Protein AF-A0A212D853-F1 (afdb_monomer_lite)

Structure (mmCIF, N/CA/C/O backbone):
data_AF-A0A212D853-F1
#
_entry.id   AF-A0A212D853-F1
#
loop_
_atom_site.group_PDB
_atom_site.id
_atom_site.type_symbol
_atom_site.label_atom_id
_atom_site.label_alt_id
_atom_site.label_comp_id
_atom_site.label_asym_id
_atom_site.label_entity_id
_atom_site.label_seq_id
_atom_site.pdbx_PDB_ins_code
_atom_site.Cartn_x
_atom_site.Cartn_y
_atom_site.Cartn_z
_atom_site.occupancy
_atom_site.B_iso_or_equiv
_atom_site.auth_seq_id
_atom_site.auth_comp_id
_atom_site.auth_asym_id
_atom_site.auth_atom_id
_atom_site.pdbx_PDB_model_num
ATOM 1 N N . MET A 1 1 ? -29.132 11.244 5.451 1.00 38.62 1 MET A N 1
ATOM 2 C CA . MET A 1 1 ? -28.428 10.662 6.614 1.00 38.62 1 MET A CA 1
ATOM 3 C C . MET A 1 1 ? -26.941 10.711 6.322 1.00 38.62 1 MET A C 1
ATOM 5 O O . MET A 1 1 ? -26.494 10.004 5.429 1.00 38.62 1 MET A O 1
ATOM 9 N N . SER A 1 2 ? -26.191 11.601 6.970 1.00 45.75 2 SER A N 1
ATOM 10 C CA . SER A 1 2 ? -24.739 11.679 6.791 1.00 45.75 2 SER A CA 1
ATOM 11 C C . SER A 1 2 ? -24.077 10.582 7.622 1.00 45.75 2 SER A C 1
ATOM 13 O O . SER A 1 2 ? -23.724 10.807 8.779 1.00 45.75 2 SER A O 1
ATOM 15 N N . LEU A 1 3 ? -23.949 9.382 7.049 1.00 56.12 3 LEU A N 1
ATOM 16 C CA . LEU A 1 3 ? -22.990 8.406 7.560 1.00 56.12 3 LEU A CA 1
ATOM 17 C C . LEU A 1 3 ? -21.620 9.089 7.599 1.00 56.12 3 LEU A C 1
ATOM 19 O O . LEU A 1 3 ? -21.229 9.747 6.630 1.00 56.12 3 LEU A O 1
ATOM 23 N N . VAL A 1 4 ? -20.896 8.938 8.705 1.00 63.66 4 VAL A N 1
ATOM 24 C CA . VAL A 1 4 ? -19.469 9.265 8.752 1.00 63.66 4 VAL A CA 1
ATOM 25 C C . VAL A 1 4 ? -18.826 8.560 7.556 1.00 63.66 4 VAL A C 1
ATOM 27 O O . VAL A 1 4 ? -18.953 7.349 7.424 1.00 63.66 4 VAL A O 1
ATOM 30 N N . ASN A 1 5 ? -18.231 9.306 6.625 1.00 73.62 5 ASN A N 1
ATOM 31 C CA . ASN A 1 5 ? -17.545 8.695 5.487 1.00 73.62 5 ASN A CA 1
ATOM 32 C C . ASN A 1 5 ? -16.180 8.147 5.948 1.00 73.62 5 ASN A C 1
ATOM 34 O O . ASN A 1 5 ? -15.640 8.587 6.968 1.00 73.62 5 ASN A O 1
ATOM 38 N N . VAL A 1 6 ? -15.616 7.184 5.210 1.00 76.38 6 VAL A N 1
ATOM 39 C CA . VAL A 1 6 ? -14.382 6.493 5.633 1.00 76.38 6 VAL A CA 1
ATOM 40 C C . VAL A 1 6 ? -13.231 7.491 5.794 1.00 76.38 6 VAL A C 1
ATOM 42 O O . VAL A 1 6 ? -12.464 7.427 6.748 1.00 76.38 6 VAL A O 1
ATOM 45 N N . ARG A 1 7 ? -13.196 8.513 4.932 1.00 77.94 7 ARG A N 1
ATOM 46 C CA . ARG A 1 7 ? -12.240 9.618 4.987 1.00 77.94 7 ARG A CA 1
ATOM 47 C C . ARG A 1 7 ? -12.332 10.423 6.285 1.00 77.94 7 ARG A C 1
ATOM 49 O O . ARG A 1 7 ? -11.299 10.772 6.84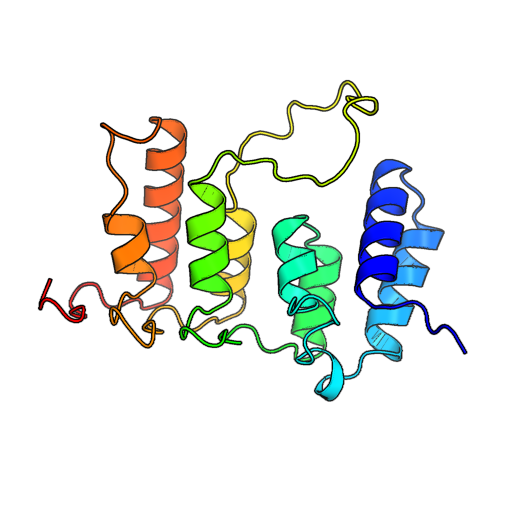7 1.00 77.94 7 ARG A O 1
ATOM 56 N N . ASN A 1 8 ? -13.532 10.740 6.759 1.00 80.94 8 ASN A N 1
ATOM 57 C CA . ASN A 1 8 ? -13.745 11.470 8.004 1.00 80.94 8 ASN A CA 1
ATOM 58 C C . ASN A 1 8 ? -13.374 10.591 9.194 1.00 80.94 8 ASN A C 1
ATOM 60 O O . ASN A 1 8 ? -12.725 11.085 10.104 1.00 80.94 8 ASN A O 1
ATOM 64 N N . CYS A 1 9 ? -13.717 9.299 9.167 1.00 82.50 9 CYS A N 1
ATOM 65 C CA . CYS A 1 9 ? -13.333 8.359 10.219 1.00 82.50 9 CYS A CA 1
ATOM 66 C C . CYS A 1 9 ? -11.803 8.230 10.334 1.00 82.50 9 CYS A C 1
ATOM 68 O O . CYS A 1 9 ? -11.257 8.376 11.423 1.00 82.50 9 CYS A O 1
ATOM 70 N N . ILE A 1 10 ? -11.101 8.093 9.204 1.00 80.12 10 ILE A N 1
ATOM 71 C CA . ILE A 1 10 ? -9.631 8.077 9.148 1.00 80.12 10 ILE A CA 1
ATOM 72 C C . ILE A 1 10 ? -9.036 9.400 9.665 1.00 80.12 10 ILE A C 1
ATOM 74 O O . ILE A 1 10 ? -8.056 9.390 10.406 1.00 80.12 10 ILE A O 1
ATOM 78 N N . ARG A 1 11 ? -9.633 10.551 9.319 1.00 80.50 11 ARG A N 1
ATOM 79 C CA . ARG A 1 11 ? -9.208 11.863 9.845 1.00 80.50 11 ARG A CA 1
ATOM 80 C C . ARG A 1 11 ? -9.409 11.968 11.357 1.00 80.50 11 ARG A C 1
ATOM 82 O O . ARG A 1 11 ? -8.500 12.419 12.041 1.00 80.50 11 ARG A O 1
ATOM 89 N N . PHE A 1 12 ? -10.561 11.538 11.872 1.00 81.00 12 PHE A N 1
ATOM 90 C CA . PHE A 1 12 ? -10.836 11.532 13.309 1.00 81.00 12 PHE A CA 1
ATOM 91 C C . PHE A 1 12 ? -9.887 10.612 14.065 1.00 81.00 12 PHE A C 1
ATOM 93 O O . PHE A 1 12 ? -9.413 11.000 15.126 1.00 81.00 12 PHE A O 1
ATOM 100 N N . TYR A 1 13 ? -9.572 9.440 13.512 1.00 81.88 13 TYR A N 1
ATOM 101 C CA . TYR A 1 13 ? -8.585 8.543 14.099 1.00 81.88 13 TYR A CA 1
ATOM 102 C C . TYR A 1 13 ? -7.206 9.203 14.172 1.00 81.88 13 TYR A C 1
ATOM 104 O O . TYR A 1 13 ? -6.573 9.155 15.218 1.00 81.88 13 TYR A O 1
ATOM 112 N N . GLN A 1 14 ? -6.757 9.863 13.099 1.00 81.06 14 GLN A N 1
ATOM 113 C CA . GLN A 1 14 ? -5.476 10.571 13.117 1.00 81.06 14 GLN A CA 1
ATOM 114 C C . GLN A 1 14 ? -5.451 11.657 14.202 1.00 81.06 14 GLN A C 1
ATOM 116 O O . GLN A 1 14 ? -4.519 11.721 14.994 1.00 81.06 14 GLN A O 1
ATOM 121 N N . THR A 1 15 ? -6.498 12.482 14.289 1.00 82.12 15 THR A N 1
ATOM 122 C CA . THR A 1 15 ? -6.602 13.487 15.357 1.00 82.12 15 THR A CA 1
ATOM 123 C C . THR A 1 15 ? -6.646 12.838 16.743 1.00 82.12 15 THR A C 1
ATOM 125 O O . THR A 1 15 ? -6.075 13.367 17.691 1.00 82.12 15 THR A O 1
ATOM 128 N N . ALA A 1 16 ? -7.302 11.685 16.883 1.00 83.44 16 ALA A N 1
ATOM 129 C CA . ALA A 1 16 ? -7.329 10.938 18.133 1.00 83.44 16 ALA A CA 1
ATOM 130 C C . ALA A 1 16 ? -5.934 10.443 18.533 1.00 83.44 16 ALA A C 1
ATOM 132 O O . ALA A 1 16 ? -5.584 10.529 19.704 1.00 83.44 16 ALA A O 1
ATOM 133 N N . GLU A 1 17 ? -5.136 9.973 17.576 1.00 78.75 17 GLU A N 1
ATOM 134 C CA . GLU A 1 17 ? -3.752 9.548 17.791 1.00 78.75 17 GLU A CA 1
ATOM 135 C C . GLU A 1 17 ? -2.860 10.725 18.211 1.00 78.75 17 GLU A C 1
ATOM 137 O O . GLU A 1 17 ? -2.148 10.632 19.208 1.00 78.75 17 GLU A O 1
ATOM 142 N N . GLU A 1 18 ? -2.981 11.874 17.538 1.00 77.69 18 GLU A N 1
ATOM 143 C CA . GLU A 1 18 ? -2.262 13.111 17.885 1.00 77.69 18 GLU A CA 1
ATOM 144 C C . GLU A 1 18 ? -2.591 13.609 19.303 1.00 77.69 18 GLU A C 1
ATOM 146 O O . GLU A 1 18 ? -1.726 14.135 20.004 1.00 77.69 18 GLU A O 1
ATOM 151 N N . LEU A 1 19 ? -3.839 13.428 19.740 1.00 82.88 19 LEU A N 1
ATOM 152 C CA . LEU A 1 19 ? -4.311 13.791 21.079 1.00 82.88 19 LEU A CA 1
ATOM 153 C C . LEU A 1 19 ? -4.148 12.660 22.108 1.00 82.88 19 LEU A C 1
ATOM 155 O O . LEU A 1 19 ? -4.546 12.825 23.262 1.00 82.88 19 LEU A O 1
ATOM 159 N N . ASN A 1 20 ? -3.588 11.515 21.705 1.00 81.94 20 ASN A N 1
ATOM 160 C CA . ASN A 1 20 ? -3.446 10.305 22.514 1.00 81.94 20 ASN A CA 1
ATOM 161 C C . ASN A 1 20 ? -4.776 9.821 23.146 1.00 81.94 20 ASN A C 1
ATOM 163 O O . ASN A 1 20 ? -4.822 9.307 24.267 1.00 81.94 20 ASN A O 1
ATOM 167 N N . ALA A 1 21 ? -5.884 10.007 22.425 1.00 86.19 21 ALA A N 1
ATOM 168 C CA . ALA A 1 21 ? -7.246 9.687 22.835 1.00 86.19 21 ALA A CA 1
ATOM 169 C C . ALA A 1 21 ? -7.623 8.244 22.454 1.00 86.19 21 ALA A C 1
ATOM 171 O O . ALA A 1 21 ? -8.356 7.997 21.492 1.00 86.19 21 ALA A O 1
ATOM 172 N N . SER A 1 22 ? -7.156 7.279 23.248 1.00 85.44 22 SER A N 1
ATOM 173 C CA . SER A 1 22 ? -7.330 5.837 23.000 1.00 85.44 22 SER A CA 1
ATOM 174 C C . SER A 1 22 ? -8.789 5.397 22.806 1.00 85.44 22 SER A C 1
ATOM 176 O O . SER A 1 22 ? -9.079 4.591 21.923 1.00 85.44 22 SER A O 1
ATOM 178 N N . THR A 1 23 ? -9.734 5.959 23.565 1.00 88.06 23 THR A N 1
ATOM 179 C CA . THR A 1 23 ? -11.168 5.647 23.424 1.00 88.06 23 THR A CA 1
ATOM 180 C C . THR A 1 23 ? -11.701 6.011 22.037 1.00 88.06 23 THR A C 1
ATOM 182 O O . THR A 1 23 ? -12.459 5.245 21.446 1.00 88.06 23 THR A O 1
ATOM 185 N N . LEU A 1 24 ? -11.289 7.162 21.497 1.00 84.94 24 LEU A N 1
ATOM 186 C CA . LEU A 1 24 ? -11.733 7.623 20.182 1.00 84.94 24 LEU A CA 1
ATOM 187 C C . LEU A 1 24 ? -11.065 6.824 19.055 1.00 84.94 24 LEU A C 1
ATOM 189 O O . LEU A 1 24 ? -11.724 6.517 18.061 1.00 84.94 24 LEU A O 1
ATOM 193 N N . MET A 1 25 ? -9.797 6.438 19.231 1.00 81.44 25 MET A N 1
ATOM 194 C CA . MET A 1 25 ? -9.093 5.542 18.306 1.00 81.44 25 MET A CA 1
ATOM 195 C C . MET A 1 25 ? -9.810 4.192 18.194 1.00 81.44 25 MET A C 1
ATOM 197 O O . MET A 1 25 ? -10.133 3.764 17.087 1.00 81.44 25 MET A O 1
ATOM 201 N N . ASN A 1 26 ? -10.130 3.566 19.332 1.00 83.75 26 ASN A N 1
ATOM 202 C CA . ASN A 1 26 ? -10.849 2.291 19.373 1.00 83.75 26 ASN A CA 1
ATOM 203 C C . ASN A 1 26 ? -12.230 2.400 18.723 1.00 83.75 26 ASN A C 1
ATOM 205 O O . ASN A 1 26 ? -12.587 1.562 17.902 1.00 83.75 26 ASN A O 1
ATOM 209 N N . TYR A 1 27 ? -12.968 3.471 19.024 1.00 85.56 27 TYR A N 1
ATOM 210 C CA . TYR A 1 27 ? -14.277 3.715 18.426 1.00 85.56 27 TYR A CA 1
ATOM 211 C C . TYR A 1 27 ? -14.198 3.851 16.899 1.00 85.56 27 TYR A C 1
ATOM 213 O O . TYR A 1 27 ? -14.984 3.251 16.170 1.00 85.56 27 TYR A O 1
ATOM 221 N N . CYS A 1 28 ? -13.215 4.597 16.388 1.00 83.25 28 CYS A N 1
ATOM 222 C CA . CYS A 1 28 ? -13.024 4.752 14.948 1.00 83.25 28 CYS A CA 1
ATOM 223 C C . CYS A 1 28 ? -12.615 3.426 14.280 1.00 83.25 28 CYS A C 1
ATOM 225 O O . CYS A 1 28 ? -13.153 3.086 13.228 1.00 83.25 28 CYS A O 1
ATOM 227 N N . ALA A 1 29 ? -11.718 2.652 14.899 1.00 79.81 29 ALA A N 1
ATOM 228 C CA . ALA A 1 29 ? -11.322 1.334 14.402 1.00 79.81 29 ALA A CA 1
ATOM 229 C C . ALA A 1 29 ? -12.505 0.350 14.364 1.00 79.81 29 ALA A C 1
ATOM 231 O O . ALA A 1 29 ? -12.679 -0.370 13.380 1.00 79.81 29 ALA A O 1
ATOM 232 N N . GLU A 1 30 ? -13.355 0.361 15.391 1.00 81.31 30 GLU A N 1
ATOM 233 C CA . GLU A 1 30 ? -14.548 -0.482 15.474 1.00 81.31 30 GLU A CA 1
ATOM 234 C C . GLU A 1 30 ? -15.580 -0.130 14.396 1.00 81.31 30 GLU A C 1
ATOM 236 O O . GLU A 1 30 ? -16.121 -1.030 13.752 1.00 81.31 30 GLU A O 1
ATOM 241 N N . ILE A 1 31 ? -15.828 1.158 14.128 1.00 81.44 31 ILE A N 1
ATOM 242 C CA . ILE A 1 31 ? -16.721 1.562 13.029 1.00 81.44 31 ILE A CA 1
ATOM 243 C C . ILE A 1 31 ? -16.140 1.109 11.684 1.00 81.44 31 ILE A C 1
ATOM 245 O O . ILE A 1 31 ? -16.881 0.591 10.851 1.00 81.44 31 ILE A O 1
ATOM 249 N N . ILE A 1 32 ? -14.828 1.259 11.470 1.00 76.94 32 ILE A N 1
ATOM 250 C CA . ILE A 1 32 ? -14.162 0.791 10.244 1.00 76.94 32 ILE A CA 1
ATOM 251 C C . ILE A 1 32 ? -14.381 -0.714 10.050 1.00 76.94 32 ILE A C 1
ATOM 253 O O . ILE A 1 32 ? -14.842 -1.127 8.989 1.00 76.94 32 ILE A O 1
ATOM 257 N N . ALA A 1 33 ? -14.129 -1.510 11.088 1.00 73.44 33 ALA A N 1
ATOM 258 C CA . ALA A 1 33 ? -14.284 -2.962 11.057 1.00 73.44 33 ALA A CA 1
ATOM 259 C C . ALA A 1 33 ? -15.745 -3.422 10.873 1.00 73.44 33 ALA A C 1
ATOM 261 O O . ALA A 1 33 ? -16.020 -4.345 10.108 1.00 73.44 33 ALA A O 1
ATOM 262 N N . SER A 1 34 ? -16.692 -2.785 11.567 1.00 75.94 34 SER A N 1
ATOM 263 C CA . SER A 1 34 ? -18.098 -3.217 11.606 1.00 75.94 34 SER A CA 1
ATOM 264 C C . SER A 1 34 ? -18.937 -2.693 10.441 1.00 75.94 34 SER A C 1
ATOM 266 O O . SER A 1 34 ? -19.811 -3.399 9.937 1.00 75.94 34 SER A O 1
ATOM 268 N N . HIS A 1 35 ? -18.694 -1.455 10.008 1.00 74.62 35 HIS A N 1
ATOM 269 C CA . HIS A 1 35 ? -19.561 -0.752 9.065 1.00 74.62 35 HIS A CA 1
ATOM 270 C C . HIS A 1 35 ? -19.034 -0.793 7.620 1.00 74.62 35 HIS A C 1
ATOM 272 O O . HIS A 1 35 ? -19.812 -0.665 6.667 1.00 74.62 35 HIS A O 1
ATOM 278 N N . TRP A 1 36 ? -17.730 -0.986 7.419 1.00 70.56 36 TRP A N 1
ATOM 279 C CA . TRP A 1 36 ? -17.126 -1.120 6.093 1.00 70.56 36 TRP A CA 1
ATOM 280 C C . TRP A 1 36 ? -16.653 -2.557 5.859 1.00 70.56 36 TRP A C 1
ATOM 282 O O . TRP A 1 36 ? -15.465 -2.846 5.809 1.00 70.56 36 TRP A O 1
ATOM 292 N N . LEU A 1 37 ? -17.629 -3.456 5.698 1.00 65.75 37 LEU A N 1
ATOM 293 C CA . LEU A 1 37 ? -17.448 -4.843 5.247 1.00 65.75 37 LEU A CA 1
ATOM 294 C C . LEU A 1 37 ? -16.557 -4.942 3.988 1.00 65.75 37 LEU A C 1
ATOM 296 O O . LEU A 1 37 ? -16.510 -3.983 3.213 1.00 65.75 37 LEU A O 1
ATOM 300 N N . PRO A 1 38 ? -15.959 -6.117 3.694 1.00 64.38 38 PRO A N 1
ATOM 301 C CA . PRO A 1 38 ? -15.049 -6.327 2.559 1.00 64.38 38 PRO A CA 1
ATOM 302 C C . PRO A 1 38 ? -15.530 -5.767 1.216 1.00 64.38 38 PRO A C 1
ATOM 304 O O . PRO A 1 38 ? -14.743 -5.193 0.472 1.00 64.38 38 PRO A O 1
ATOM 307 N N . GLY A 1 39 ? -16.833 -5.857 0.922 1.00 64.44 39 GLY A N 1
ATOM 308 C CA . GLY A 1 39 ? -17.400 -5.333 -0.326 1.00 64.44 39 GLY A CA 1
ATOM 309 C C . GLY A 1 39 ? -17.320 -3.809 -0.475 1.00 64.44 39 GLY A C 1
ATOM 310 O O . GLY A 1 39 ? -17.259 -3.318 -1.595 1.00 64.44 39 GLY A O 1
ATOM 311 N N . LYS A 1 40 ? -17.276 -3.062 0.637 1.00 74.00 40 LYS A N 1
ATOM 312 C CA . LYS A 1 40 ? -17.237 -1.593 0.650 1.00 74.00 40 LYS A CA 1
ATOM 313 C C . LYS A 1 40 ? -15.825 -1.027 0.818 1.00 74.00 40 LYS A C 1
ATOM 315 O O . LYS A 1 40 ? -15.604 0.152 0.565 1.00 74.00 40 LYS A O 1
ATOM 320 N N . LEU A 1 41 ? -14.869 -1.853 1.246 1.00 77.88 41 LEU A N 1
ATOM 321 C CA . LEU A 1 41 ? -13.471 -1.447 1.436 1.00 77.88 41 LEU A CA 1
ATOM 322 C C . LEU A 1 41 ? -12.779 -1.089 0.124 1.00 77.88 41 LEU A C 1
ATOM 324 O O . LEU A 1 41 ? -11.881 -0.250 0.128 1.00 77.88 41 LEU A O 1
ATOM 328 N N . ASN A 1 42 ? -13.242 -1.696 -0.969 1.00 84.06 42 ASN A N 1
ATOM 329 C CA . ASN A 1 42 ? -12.726 -1.508 -2.322 1.00 84.06 42 ASN A CA 1
ATOM 330 C C . ASN A 1 42 ? -13.454 -0.401 -3.096 1.00 84.06 42 ASN A C 1
ATOM 332 O O . ASN A 1 42 ? -13.094 -0.099 -4.233 1.00 84.06 42 ASN A O 1
ATOM 336 N N . GLU A 1 43 ? -14.477 0.213 -2.495 1.00 82.94 43 GLU A N 1
ATOM 337 C CA . GLU A 1 43 ? -15.152 1.352 -3.099 1.00 82.94 43 GLU A CA 1
ATOM 338 C C . GLU A 1 43 ? -14.262 2.590 -3.015 1.00 82.94 43 GLU A C 1
ATOM 340 O O . GLU A 1 43 ? -13.678 2.913 -1.976 1.00 82.94 43 GLU A O 1
ATOM 345 N N . LEU A 1 44 ? -14.189 3.305 -4.132 1.00 80.25 44 LEU A N 1
ATOM 346 C CA . LEU A 1 44 ? -13.579 4.619 -4.162 1.00 80.25 44 LEU A CA 1
ATOM 347 C C . LEU A 1 44 ? -14.537 5.627 -3.539 1.00 80.25 44 LEU A C 1
ATOM 349 O O . LEU A 1 44 ? -15.742 5.613 -3.802 1.00 80.25 44 LEU A O 1
ATOM 353 N N . ASP A 1 45 ? -13.996 6.533 -2.733 1.00 75.50 45 ASP A N 1
ATOM 354 C CA . ASP A 1 45 ? -14.779 7.660 -2.259 1.00 75.50 45 ASP A CA 1
ATOM 355 C C . ASP A 1 45 ? -15.050 8.677 -3.381 1.00 75.50 45 ASP A C 1
ATOM 357 O O . ASP A 1 45 ? -14.657 8.503 -4.535 1.00 75.50 45 ASP A O 1
ATOM 361 N N . HIS A 1 46 ? -15.744 9.770 -3.059 1.00 76.25 46 HIS A N 1
ATOM 362 C CA . HIS A 1 46 ? -16.157 10.758 -4.063 1.00 76.25 46 HIS A CA 1
ATOM 363 C C . HIS A 1 46 ? -14.967 11.456 -4.750 1.00 76.25 46 HIS A C 1
ATOM 365 O O . HIS A 1 46 ? -15.148 12.070 -5.798 1.00 76.25 46 HIS A O 1
ATOM 371 N N . ASN A 1 47 ? -13.766 11.372 -4.166 1.00 69.12 47 ASN A N 1
ATOM 372 C CA . ASN A 1 47 ? -12.540 11.906 -4.753 1.00 69.12 47 ASN A CA 1
ATOM 373 C C . ASN A 1 47 ? -11.756 10.838 -5.531 1.00 69.12 47 ASN A C 1
ATOM 375 O O . ASN A 1 47 ? -10.710 11.154 -6.092 1.00 69.12 47 ASN A O 1
ATOM 379 N N . GLY A 1 48 ? -12.248 9.600 -5.591 1.00 75.81 48 GLY A N 1
ATOM 380 C CA . GLY A 1 48 ? -11.560 8.498 -6.250 1.00 75.81 48 GLY A CA 1
ATOM 381 C C . GLY A 1 48 ? -10.515 7.808 -5.371 1.00 75.81 48 GLY A C 1
ATOM 382 O O . GLY A 1 48 ? -9.676 7.089 -5.911 1.00 75.81 48 GLY A O 1
ATOM 383 N N . ASP A 1 49 ? -10.538 8.023 -4.051 1.00 78.44 49 ASP A N 1
ATOM 384 C CA . ASP A 1 49 ? -9.549 7.454 -3.135 1.00 78.44 49 ASP A CA 1
ATOM 385 C C . ASP A 1 49 ? -10.079 6.203 -2.434 1.00 78.44 49 ASP A C 1
ATOM 387 O O . ASP A 1 49 ? -11.217 6.159 -1.961 1.00 78.44 49 ASP A O 1
ATOM 391 N N . LEU A 1 50 ? -9.221 5.191 -2.332 1.00 85.62 50 LEU A N 1
ATOM 392 C CA . LEU A 1 50 ? -9.497 3.957 -1.607 1.00 85.62 50 LEU A CA 1
ATOM 393 C C . LEU A 1 50 ? -9.257 4.160 -0.102 1.00 85.62 50 LEU A C 1
ATOM 395 O O . LEU A 1 50 ? -8.301 4.830 0.295 1.00 85.62 50 LEU A O 1
ATOM 399 N N . ALA A 1 51 ? -10.062 3.519 0.749 1.00 85.06 51 ALA A N 1
ATOM 400 C CA . ALA A 1 51 ? -9.888 3.574 2.205 1.00 85.06 51 ALA A CA 1
ATOM 401 C C . ALA A 1 51 ? -8.468 3.170 2.647 1.00 85.06 51 ALA A C 1
ATOM 403 O O . ALA A 1 51 ? -7.846 3.857 3.460 1.00 85.06 51 ALA A O 1
ATOM 404 N N . LEU A 1 52 ? -7.936 2.088 2.065 1.00 87.25 52 LEU A N 1
ATOM 405 C CA . LEU A 1 52 ? -6.579 1.615 2.333 1.00 87.25 52 LEU A CA 1
ATOM 406 C C . LEU A 1 52 ? -5.519 2.612 1.846 1.00 87.25 52 LEU A C 1
ATOM 408 O O . LEU A 1 52 ? -4.564 2.8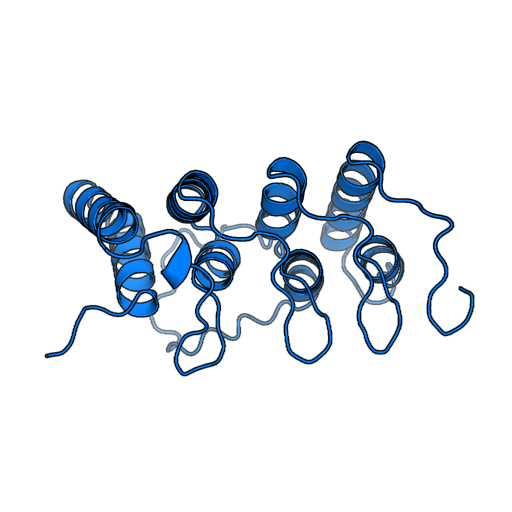85 2.564 1.00 87.25 52 LEU A O 1
ATOM 412 N N . ASP A 1 53 ? -5.721 3.240 0.687 1.00 85.56 53 ASP A N 1
ATOM 413 C CA . ASP A 1 53 ? -4.804 4.255 0.155 1.00 85.56 53 ASP A CA 1
ATOM 414 C C . ASP A 1 53 ? -4.721 5.500 1.065 1.00 85.56 53 ASP A C 1
ATOM 416 O O . ASP A 1 53 ? -3.645 6.054 1.317 1.00 85.56 53 ASP A O 1
ATOM 420 N N . LEU A 1 54 ? -5.857 5.907 1.643 1.00 82.31 54 LEU A N 1
ATOM 421 C CA . LEU A 1 54 ? -5.924 6.982 2.636 1.00 82.31 54 LEU A CA 1
ATOM 422 C C . LEU A 1 54 ? -5.215 6.621 3.948 1.00 82.31 54 LEU A C 1
ATOM 424 O O . LEU A 1 54 ? -4.560 7.480 4.535 1.00 82.31 54 LEU A O 1
ATOM 428 N N . ALA A 1 55 ? -5.335 5.377 4.415 1.00 85.19 55 ALA A N 1
ATOM 429 C CA . ALA A 1 55 ? -4.625 4.915 5.606 1.00 85.19 55 ALA A CA 1
ATOM 430 C C . ALA A 1 55 ? -3.103 4.892 5.378 1.00 85.19 55 ALA A C 1
ATOM 432 O O . ALA A 1 55 ? -2.343 5.380 6.215 1.00 85.19 55 ALA A O 1
ATOM 433 N N . LEU A 1 56 ? -2.662 4.401 4.215 1.00 85.88 56 LEU A N 1
ATOM 434 C CA . LEU A 1 56 ? -1.247 4.307 3.852 1.00 85.88 56 LEU A CA 1
ATOM 435 C C . LEU A 1 56 ? -0.600 5.682 3.651 1.00 85.88 56 LEU A C 1
ATOM 437 O O . LEU A 1 56 ? 0.466 5.932 4.209 1.00 85.88 56 LEU A O 1
ATOM 441 N N . SER A 1 57 ? -1.266 6.602 2.942 1.00 80.38 57 SER A N 1
ATOM 442 C CA . SER A 1 57 ? -0.790 7.992 2.774 1.00 80.38 57 SER A CA 1
ATOM 443 C C . SER A 1 57 ? -0.663 8.765 4.089 1.00 80.38 57 SER A C 1
ATOM 445 O O . SER A 1 57 ? 0.086 9.736 4.163 1.00 80.38 57 SER A O 1
ATOM 447 N N . ARG A 1 58 ? -1.384 8.347 5.135 1.00 77.38 58 ARG A N 1
ATOM 448 C CA . ARG A 1 58 ? -1.323 8.942 6.478 1.00 77.38 58 ARG A CA 1
ATOM 449 C C . ARG A 1 58 ? -0.447 8.158 7.453 1.00 77.38 58 ARG A C 1
ATOM 451 O O . ARG A 1 58 ? -0.343 8.568 8.601 1.00 77.38 58 ARG A O 1
ATOM 458 N N . ARG A 1 59 ? 0.180 7.058 7.013 1.00 80.44 59 ARG A N 1
ATOM 459 C CA . ARG A 1 59 ? 1.002 6.150 7.843 1.00 80.44 59 ARG A CA 1
ATOM 460 C C . ARG A 1 59 ? 0.248 5.532 9.023 1.00 80.44 59 ARG A C 1
ATOM 462 O O . ARG A 1 59 ? 0.838 5.205 10.046 1.00 80.44 59 ARG A O 1
ATOM 469 N N . LEU A 1 60 ? -1.060 5.347 8.874 1.00 81.44 60 LEU A N 1
ATOM 470 C CA . LEU A 1 60 ? -1.917 4.794 9.919 1.00 81.44 60 LEU A CA 1
ATOM 471 C C . LEU A 1 60 ? -1.879 3.263 9.857 1.00 81.44 60 LEU A C 1
ATOM 473 O O . LEU A 1 60 ? -2.789 2.632 9.316 1.00 81.44 60 LEU A O 1
ATOM 477 N N . GLU A 1 61 ? -0.815 2.665 10.398 1.00 84.19 61 GLU A N 1
ATOM 478 C CA . GLU A 1 61 ? -0.581 1.212 10.365 1.00 84.19 61 GLU A CA 1
ATOM 479 C C . GLU A 1 61 ? -1.725 0.411 10.986 1.00 84.19 61 GLU A C 1
ATOM 481 O O . GLU A 1 61 ? -2.178 -0.571 10.397 1.00 84.19 61 GLU A O 1
ATOM 486 N N . SER A 1 62 ? -2.249 0.849 12.132 1.00 83.94 62 SER A N 1
ATOM 487 C CA . SER A 1 62 ? -3.357 0.173 12.817 1.00 83.94 62 SER A CA 1
ATOM 488 C C . SER A 1 62 ? -4.617 0.109 11.953 1.00 83.94 62 SER A C 1
ATOM 490 O O . SER A 1 62 ? -5.262 -0.940 11.861 1.00 83.94 62 SER A O 1
ATOM 492 N N . ILE A 1 63 ? -4.950 1.208 11.264 1.00 83.69 63 ILE A N 1
ATOM 493 C CA . ILE A 1 63 ? -6.083 1.233 10.335 1.00 83.69 63 ILE A CA 1
ATOM 494 C C . ILE A 1 63 ? -5.781 0.355 9.125 1.00 83.69 63 ILE A C 1
ATOM 496 O O . ILE A 1 63 ? -6.604 -0.486 8.783 1.00 83.69 63 ILE A O 1
ATOM 500 N N . ALA A 1 64 ? -4.616 0.513 8.492 1.00 87.62 64 ALA A N 1
ATOM 501 C CA . ALA A 1 64 ? -4.242 -0.267 7.315 1.00 87.62 64 ALA A CA 1
ATOM 502 C C . ALA A 1 64 ? -4.292 -1.778 7.603 1.00 87.62 64 ALA A C 1
ATOM 504 O O . ALA A 1 64 ? -4.881 -2.536 6.836 1.00 87.62 64 ALA A O 1
ATOM 505 N N . THR A 1 65 ? -3.773 -2.200 8.757 1.00 88.06 65 THR A N 1
ATOM 506 C CA . THR A 1 65 ? -3.825 -3.589 9.237 1.00 88.06 65 THR A CA 1
ATOM 507 C C . THR A 1 65 ? -5.261 -4.053 9.439 1.00 88.06 65 THR A C 1
ATOM 509 O O . THR A 1 65 ? -5.632 -5.134 8.991 1.00 88.06 65 THR A O 1
ATOM 512 N N . THR A 1 66 ? -6.102 -3.224 10.062 1.00 85.25 66 THR A N 1
ATOM 513 C CA . THR A 1 66 ? -7.527 -3.534 10.242 1.00 85.25 66 THR A CA 1
ATOM 514 C C . THR A 1 66 ? -8.226 -3.712 8.895 1.00 85.25 66 THR A C 1
ATOM 516 O O . THR A 1 66 ? -8.951 -4.688 8.720 1.00 85.25 66 THR A O 1
ATOM 519 N N . LEU A 1 67 ? -7.975 -2.830 7.926 1.00 86.44 67 LEU A N 1
ATOM 520 C CA . LEU A 1 67 ? -8.557 -2.904 6.584 1.00 86.44 67 LEU A CA 1
ATOM 521 C C . LEU A 1 67 ? -8.129 -4.189 5.858 1.00 86.44 67 LEU A C 1
ATOM 523 O O . LEU A 1 67 ? -8.983 -4.914 5.349 1.00 86.44 67 LEU A O 1
ATOM 527 N N . VAL A 1 68 ? -6.833 -4.520 5.859 1.00 88.75 68 VAL A N 1
ATOM 528 C CA . VAL A 1 68 ? -6.322 -5.751 5.229 1.00 88.75 68 VAL A CA 1
ATOM 529 C C . VAL A 1 68 ? -6.863 -7.008 5.922 1.00 88.75 68 VAL A C 1
ATOM 531 O O . VAL A 1 68 ? -7.297 -7.944 5.248 1.00 88.75 68 VAL A O 1
ATOM 534 N N . ASN A 1 69 ? -6.945 -7.017 7.257 1.00 86.88 69 ASN A N 1
ATOM 535 C CA . ASN A 1 69 ? -7.546 -8.121 8.018 1.00 86.88 69 ASN A CA 1
ATOM 536 C C . ASN A 1 69 ? -9.018 -8.353 7.645 1.00 86.88 69 ASN A C 1
ATOM 538 O O . ASN A 1 69 ? -9.474 -9.496 7.605 1.00 86.88 69 ASN A O 1
ATOM 542 N N . HIS A 1 70 ? -9.739 -7.285 7.300 1.00 84.56 70 HIS A N 1
ATOM 543 C CA . HIS A 1 70 ? -11.116 -7.339 6.805 1.00 84.56 70 HIS A CA 1
ATOM 544 C C . HIS A 1 70 ? -11.212 -7.531 5.281 1.00 84.56 70 HIS A C 1
ATOM 546 O O . HIS A 1 70 ? -12.277 -7.319 4.706 1.00 84.56 70 HIS A O 1
ATOM 552 N N . LYS A 1 71 ? -10.134 -8.000 4.634 1.00 85.88 71 LYS A N 1
ATOM 553 C CA . LYS A 1 71 ? -10.052 -8.320 3.198 1.00 85.88 71 LYS A CA 1
ATOM 554 C C . LYS A 1 71 ? -10.183 -7.107 2.267 1.00 85.88 71 LYS A C 1
ATOM 556 O O . LYS A 1 71 ? -10.716 -7.246 1.168 1.00 85.88 71 LYS A O 1
ATOM 561 N N . ALA A 1 72 ? -9.684 -5.939 2.677 1.00 87.56 72 ALA A N 1
ATOM 562 C CA . ALA A 1 72 ? -9.400 -4.870 1.720 1.00 87.56 72 ALA A CA 1
ATOM 563 C C . ALA A 1 72 ? -8.410 -5.376 0.662 1.00 87.56 72 ALA A C 1
ATOM 565 O O . ALA A 1 72 ? -7.412 -6.016 0.997 1.00 87.56 72 ALA A O 1
ATOM 566 N N . ASP A 1 73 ? -8.695 -5.089 -0.603 1.00 88.44 73 ASP A N 1
ATOM 567 C CA . ASP A 1 73 ? -7.852 -5.501 -1.716 1.00 88.44 73 ASP A CA 1
ATOM 568 C C . ASP A 1 73 ? -6.615 -4.589 -1.800 1.00 88.44 73 ASP A C 1
ATOM 570 O O . ASP A 1 73 ? -6.710 -3.369 -1.968 1.00 88.44 73 ASP A O 1
ATOM 574 N N . VAL A 1 74 ? -5.439 -5.195 -1.621 1.00 90.44 74 VAL A N 1
ATOM 575 C CA . VAL A 1 74 ? -4.132 -4.520 -1.632 1.00 90.44 74 VAL A CA 1
ATOM 576 C C . VAL A 1 74 ? -3.635 -4.227 -3.050 1.00 90.44 74 VAL A C 1
ATOM 578 O O . VAL A 1 74 ? -2.753 -3.385 -3.230 1.00 90.44 74 VAL A O 1
ATOM 581 N N . ASP A 1 75 ? -4.226 -4.878 -4.052 1.00 89.88 75 ASP A N 1
ATOM 582 C CA . ASP A 1 75 ? -3.813 -4.829 -5.453 1.00 89.88 75 ASP A CA 1
ATOM 583 C C . ASP A 1 75 ? -4.723 -3.956 -6.313 1.00 89.88 75 ASP A C 1
ATOM 585 O O . ASP A 1 75 ? -4.558 -3.891 -7.533 1.00 89.88 75 ASP A O 1
ATOM 589 N N . MET A 1 76 ? -5.645 -3.226 -5.679 1.00 87.81 76 MET A N 1
ATOM 590 C CA . MET A 1 76 ? -6.525 -2.273 -6.344 1.00 87.81 76 MET A CA 1
ATOM 591 C C . MET A 1 76 ? -5.734 -1.332 -7.250 1.00 87.81 76 MET A C 1
ATOM 593 O O . MET A 1 76 ? -4.810 -0.639 -6.810 1.00 87.81 76 MET A O 1
ATOM 597 N N . VAL A 1 77 ? -6.150 -1.283 -8.514 1.00 86.06 77 VAL A N 1
ATOM 598 C CA . VAL A 1 77 ? -5.580 -0.411 -9.538 1.00 86.06 77 VAL A CA 1
ATOM 599 C C . VAL A 1 77 ? -6.511 0.751 -9.854 1.00 86.06 77 VAL A C 1
ATOM 601 O O . VAL A 1 77 ? -7.735 0.623 -9.822 1.00 86.06 77 VAL A O 1
ATOM 604 N N . ASP A 1 78 ? -5.933 1.902 -10.183 1.00 83.19 78 ASP A N 1
ATOM 605 C CA . ASP A 1 78 ? -6.695 3.010 -10.749 1.00 83.19 78 ASP A CA 1
ATOM 606 C C . ASP A 1 78 ? -6.961 2.823 -12.258 1.00 83.19 78 ASP A C 1
ATOM 608 O O . ASP A 1 78 ? -6.558 1.843 -12.886 1.00 83.19 78 ASP A O 1
ATOM 612 N N . LYS A 1 79 ? -7.613 3.817 -12.871 1.00 82.62 79 LYS A N 1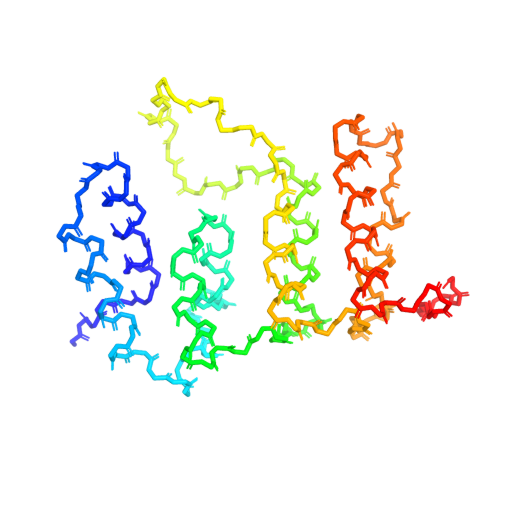
ATOM 613 C CA . LYS A 1 79 ? -7.910 3.849 -14.314 1.00 82.62 79 LYS A CA 1
ATOM 614 C C . LYS A 1 79 ? -6.681 3.768 -15.236 1.00 82.62 79 LYS A C 1
ATOM 616 O O . LYS A 1 79 ? -6.839 3.483 -16.417 1.00 82.62 79 LYS A O 1
ATOM 621 N N . ASN A 1 80 ? -5.483 4.046 -14.725 1.00 78.62 80 ASN A N 1
ATOM 622 C CA . ASN A 1 80 ? -4.218 3.976 -15.456 1.00 78.62 80 ASN A CA 1
ATOM 623 C C . ASN A 1 80 ? -3.470 2.653 -15.186 1.00 78.62 80 ASN A C 1
ATOM 625 O O . ASN A 1 80 ? -2.346 2.468 -15.660 1.00 78.62 80 ASN A O 1
ATOM 629 N N . GLY A 1 81 ? -4.059 1.740 -14.408 1.00 82.88 81 GLY A N 1
ATOM 630 C CA . GLY A 1 81 ? -3.423 0.502 -13.966 1.00 82.88 81 GLY A CA 1
ATOM 631 C C . GLY A 1 81 ? -2.431 0.698 -12.817 1.00 82.88 81 GLY A C 1
ATOM 632 O O . GLY A 1 81 ? -1.616 -0.185 -12.568 1.00 82.88 81 GLY A O 1
ATOM 633 N N . TRP A 1 82 ? -2.448 1.844 -12.130 1.00 85.62 82 TRP A N 1
ATOM 634 C CA . TRP A 1 82 ? -1.566 2.067 -10.987 1.00 85.62 82 TRP A CA 1
ATOM 635 C C . TRP A 1 82 ? -2.115 1.380 -9.748 1.00 85.62 82 TRP A C 1
ATOM 637 O O . TRP A 1 82 ? -3.140 1.806 -9.212 1.00 85.62 82 TRP A O 1
ATOM 647 N N . SER A 1 83 ? -1.405 0.356 -9.271 1.00 89.56 83 SER A N 1
ATOM 648 C CA . SER A 1 83 ? -1.722 -0.282 -7.990 1.00 89.56 83 SER A CA 1
ATOM 649 C C . SER A 1 83 ? -1.353 0.604 -6.797 1.00 89.56 83 SER A C 1
ATOM 651 O O . SER A 1 83 ? -0.567 1.553 -6.920 1.00 89.56 83 SER A O 1
ATOM 653 N N . LEU A 1 84 ? -1.868 0.264 -5.613 1.00 87.81 84 LEU A N 1
ATOM 654 C CA . LEU A 1 84 ? -1.472 0.911 -4.355 1.00 87.81 84 LEU A CA 1
ATOM 655 C C . LEU A 1 84 ? 0.045 0.883 -4.136 1.00 87.81 84 LEU A C 1
ATOM 657 O O . LEU A 1 84 ? 0.608 1.849 -3.623 1.00 87.81 84 LEU A O 1
ATOM 661 N N . LEU A 1 85 ? 0.715 -0.186 -4.580 1.00 87.44 85 LEU A N 1
ATOM 662 C CA . LEU A 1 85 ? 2.164 -0.317 -4.472 1.00 87.44 85 LEU A CA 1
ATOM 663 C C . LEU A 1 85 ? 2.879 0.715 -5.351 1.00 87.44 85 LEU A C 1
ATOM 665 O O . LEU A 1 85 ? 3.758 1.416 -4.859 1.00 87.44 85 LEU A O 1
ATOM 669 N N . HIS A 1 86 ? 2.449 0.903 -6.604 1.00 85.75 86 HIS A N 1
ATOM 670 C CA . HIS A 1 86 ? 3.001 1.951 -7.474 1.00 85.75 86 HIS A CA 1
ATOM 671 C C . HIS A 1 86 ? 2.839 3.344 -6.851 1.00 85.75 86 HIS A C 1
ATOM 673 O O . HIS A 1 86 ? 3.787 4.132 -6.821 1.00 85.75 86 HIS A O 1
ATOM 679 N N . LYS A 1 87 ? 1.654 3.630 -6.294 1.00 83.25 87 LYS A N 1
ATOM 680 C CA . LYS A 1 87 ? 1.365 4.902 -5.619 1.00 83.25 87 LYS A CA 1
ATOM 681 C C . LYS A 1 87 ? 2.243 5.109 -4.383 1.00 83.25 87 LYS A C 1
ATOM 683 O O . LYS A 1 87 ? 2.787 6.197 -4.216 1.00 83.25 87 LYS A O 1
ATOM 688 N N . GLY A 1 88 ? 2.414 4.082 -3.548 1.00 82.69 88 GLY A N 1
ATOM 689 C CA . GLY A 1 88 ? 3.277 4.133 -2.364 1.00 82.69 88 GLY A CA 1
ATOM 690 C C . GLY A 1 88 ? 4.732 4.440 -2.721 1.00 82.69 88 GLY A C 1
ATOM 691 O O . GLY A 1 88 ? 5.345 5.313 -2.114 1.00 82.69 88 GLY A O 1
ATOM 692 N N . ILE A 1 89 ? 5.255 3.805 -3.773 1.00 82.00 89 ILE A N 1
ATOM 693 C CA . ILE A 1 89 ? 6.616 4.059 -4.264 1.00 82.00 89 ILE A CA 1
ATOM 694 C C . ILE A 1 89 ? 6.747 5.486 -4.801 1.00 82.00 89 ILE A C 1
ATOM 696 O O . ILE A 1 89 ? 7.715 6.171 -4.489 1.00 82.00 89 ILE A O 1
ATOM 700 N N . GLN A 1 90 ? 5.782 5.966 -5.590 1.00 79.50 90 GLN A N 1
ATOM 701 C CA . GLN A 1 90 ? 5.847 7.298 -6.197 1.00 79.50 90 GLN A CA 1
ATOM 702 C C . GLN A 1 90 ? 5.736 8.433 -5.174 1.00 79.50 90 GLN A C 1
ATOM 704 O O . GLN A 1 90 ? 6.478 9.413 -5.274 1.00 79.50 90 GLN A O 1
ATOM 709 N N . ARG A 1 91 ? 4.834 8.319 -4.191 1.00 73.38 91 ARG A N 1
ATOM 710 C CA . ARG A 1 91 ? 4.659 9.347 -3.152 1.00 73.38 91 ARG A CA 1
ATOM 711 C C . ARG A 1 91 ? 5.932 9.565 -2.343 1.00 73.38 91 ARG A C 1
ATOM 713 O O . ARG A 1 91 ? 6.222 10.698 -1.971 1.00 73.38 91 ARG A O 1
ATOM 720 N N . GLY A 1 92 ? 6.738 8.517 -2.165 1.00 62.56 92 GLY A N 1
ATOM 721 C CA . GLY A 1 92 ? 8.040 8.622 -1.521 1.00 62.56 92 GLY A CA 1
ATOM 722 C C . GLY A 1 92 ? 9.059 9.494 -2.255 1.00 62.56 92 GLY A C 1
ATOM 723 O O . GLY A 1 92 ? 9.912 10.105 -1.614 1.00 62.56 92 GLY A O 1
ATOM 724 N N . SER A 1 93 ? 8.942 9.635 -3.582 1.00 53.78 93 SER A N 1
ATOM 725 C CA . SER A 1 93 ? 9.802 10.532 -4.369 1.00 53.78 93 SER A CA 1
ATOM 726 C C . SER A 1 93 ? 9.463 11.998 -4.195 1.00 53.78 93 SER A C 1
ATOM 728 O O . SER A 1 93 ? 10.338 12.863 -4.305 1.00 53.78 93 SER A O 1
ATOM 730 N N . THR A 1 94 ? 8.172 12.303 -4.144 1.00 52.38 94 THR A N 1
ATOM 731 C CA . THR A 1 94 ? 7.700 13.672 -4.196 1.00 52.38 94 THR A CA 1
ATOM 732 C C . THR A 1 94 ? 7.624 14.136 -2.760 1.00 52.38 94 THR A C 1
ATOM 734 O O . THR A 1 94 ? 6.651 13.845 -2.079 1.00 52.38 94 THR A O 1
ATOM 737 N N . GLY A 1 95 ? 8.599 14.919 -2.297 1.00 49.84 95 GLY A N 1
ATOM 738 C CA . GLY A 1 95 ? 8.503 15.670 -1.034 1.00 49.84 95 GLY A CA 1
ATOM 739 C C . GLY A 1 95 ? 7.337 16.677 -0.990 1.00 49.84 95 GLY A C 1
ATOM 740 O O . GLY A 1 95 ? 7.370 17.638 -0.227 1.00 49.84 95 GLY A O 1
ATOM 741 N N . GLN A 1 96 ? 6.313 16.498 -1.829 1.00 42.34 96 GLN A N 1
ATOM 742 C CA . GLN A 1 96 ? 5.044 17.179 -1.743 1.00 42.34 96 GLN A CA 1
ATOM 743 C C . GLN A 1 96 ? 4.249 16.583 -0.587 1.00 42.34 96 GLN A C 1
ATOM 745 O O . GLN A 1 96 ? 3.391 15.719 -0.738 1.00 42.34 96 GLN A O 1
ATOM 750 N N . ASN A 1 97 ? 4.467 17.200 0.568 1.00 43.62 97 ASN A N 1
ATOM 751 C CA . ASN A 1 97 ? 3.362 17.627 1.406 1.00 43.62 97 ASN A CA 1
ATOM 752 C C . ASN A 1 97 ? 2.360 18.433 0.554 1.00 43.62 97 ASN A C 1
ATOM 754 O O . ASN A 1 97 ? 2.295 19.654 0.654 1.00 43.62 97 ASN A O 1
ATOM 758 N N . SER A 1 98 ? 1.549 17.785 -0.280 1.00 37.47 98 SER A N 1
ATOM 759 C CA . SER A 1 98 ? 0.260 18.351 -0.667 1.00 37.47 98 SER A CA 1
ATOM 760 C C . SER A 1 98 ? -0.742 17.988 0.428 1.00 37.47 98 SER A C 1
ATOM 762 O O . SER A 1 98 ? -1.709 17.265 0.201 1.00 37.47 98 SER A O 1
ATOM 764 N N . LEU A 1 99 ? -0.480 18.448 1.655 1.00 40.38 99 LEU A N 1
ATOM 765 C CA . LEU A 1 99 ? -1.526 18.569 2.659 1.00 40.38 99 LEU A CA 1
ATOM 766 C C . LEU A 1 99 ? -2.430 19.719 2.192 1.00 40.38 99 LEU A C 1
ATOM 768 O O . LEU A 1 99 ? -1.947 20.846 2.097 1.00 40.38 99 LEU A O 1
ATOM 772 N N . PRO A 1 100 ? -3.729 19.505 1.919 1.00 37.16 100 PRO A N 1
ATOM 773 C CA . PRO A 1 100 ? -4.663 20.608 1.753 1.00 37.16 100 PRO A CA 1
ATOM 774 C C . PRO A 1 100 ? -5.068 21.128 3.139 1.00 37.16 100 PRO A C 1
ATOM 776 O O . PRO A 1 100 ? -6.233 21.027 3.504 1.00 37.16 100 PRO A O 1
ATOM 779 N N . TRP A 1 101 ? -4.121 21.599 3.960 1.00 46.84 101 TRP A N 1
ATOM 780 C CA . TRP A 1 101 ? -4.438 22.139 5.288 1.00 46.84 101 TRP A CA 1
ATOM 781 C C . TRP A 1 101 ? -3.494 23.285 5.673 1.00 46.84 101 TRP A C 1
ATOM 783 O O . TRP A 1 101 ? -2.305 23.232 5.354 1.00 46.84 101 TRP A O 1
ATOM 793 N N . PRO A 1 102 ? -4.020 24.337 6.325 1.00 36.34 102 PRO A N 1
ATOM 794 C CA . PRO A 1 102 ? -3.288 25.564 6.610 1.00 36.34 102 PRO A CA 1
ATOM 795 C C . PRO A 1 102 ? -2.119 25.346 7.578 1.00 36.34 102 PRO A C 1
ATOM 797 O O . PRO A 1 102 ? -2.205 24.597 8.548 1.00 36.34 102 PRO A O 1
ATOM 800 N N . LEU A 1 103 ? -1.040 26.082 7.309 1.00 39.09 103 LEU A N 1
ATOM 801 C CA . LEU A 1 103 ? 0.280 26.072 7.952 1.00 39.09 103 LEU A CA 1
ATOM 802 C C . LEU A 1 103 ? 0.309 26.540 9.427 1.00 39.09 103 LEU A C 1
ATOM 804 O O . LEU A 1 103 ? 1.323 27.068 9.873 1.00 39.09 103 LEU A O 1
ATOM 808 N N . SER A 1 104 ? -0.765 26.383 10.206 1.00 41.53 104 SER A N 1
ATOM 809 C CA . SER A 1 104 ? -0.799 26.837 11.609 1.00 41.53 104 SER A CA 1
ATOM 810 C C . SER A 1 104 ? -0.660 25.720 12.647 1.00 41.53 104 SER A C 1
ATOM 812 O O . SER A 1 104 ? -0.897 25.966 13.825 1.00 41.53 104 SER A O 1
ATOM 814 N N . PHE A 1 105 ? -0.292 24.502 12.244 1.00 44.69 105 PHE A N 1
ATOM 815 C CA . PHE A 1 105 ? -0.205 23.347 13.148 1.00 44.69 105 PHE A CA 1
ATOM 816 C C . PHE A 1 105 ? 1.133 22.608 13.007 1.00 44.69 105 PHE A C 1
ATOM 818 O O . PHE A 1 105 ? 1.193 21.402 12.798 1.00 44.69 105 PHE A O 1
ATOM 825 N N . VAL A 1 106 ? 2.241 23.351 13.082 1.00 42.78 106 VAL A N 1
ATOM 826 C CA . VAL A 1 106 ? 3.574 22.749 13.230 1.00 42.78 106 VAL A CA 1
ATOM 827 C C . VAL A 1 106 ? 3.865 22.626 14.726 1.00 42.78 106 VAL A C 1
ATOM 829 O O . VAL A 1 106 ? 4.386 23.550 15.346 1.00 42.78 106 VAL A O 1
ATOM 832 N N . THR A 1 107 ? 3.482 21.499 15.324 1.00 38.19 107 THR A N 1
ATOM 833 C CA . THR A 1 107 ? 3.845 21.163 16.709 1.00 38.19 107 THR A CA 1
ATOM 834 C C . THR A 1 107 ? 5.251 20.558 16.735 1.00 38.19 107 THR A C 1
ATOM 836 O O . THR A 1 107 ? 5.654 19.861 15.803 1.00 38.19 107 THR A O 1
ATOM 839 N N . ILE A 1 108 ? 6.001 20.828 17.808 1.00 39.06 108 ILE A N 1
ATOM 840 C CA . ILE A 1 108 ? 7.413 20.472 18.059 1.00 39.06 108 ILE A CA 1
ATOM 841 C C . ILE A 1 108 ? 7.567 18.953 18.320 1.00 39.06 108 ILE A C 1
ATOM 843 O O . ILE A 1 108 ? 8.037 18.506 19.358 1.00 39.06 108 ILE A O 1
ATOM 847 N N . SER A 1 109 ? 7.127 18.146 17.356 1.00 35.12 109 SER A N 1
ATOM 848 C CA . SER A 1 109 ? 7.436 16.720 17.179 1.00 35.12 109 SER A CA 1
ATOM 849 C C . SER A 1 109 ? 7.706 16.422 15.690 1.00 35.12 109 SER A C 1
ATOM 851 O O . SER A 1 109 ? 7.625 15.293 15.224 1.00 35.12 109 SER A O 1
ATOM 853 N N . SER A 1 110 ? 8.024 17.452 14.894 1.00 38.19 110 SER A N 1
ATOM 854 C CA . SER A 1 110 ? 8.250 17.356 13.446 1.00 38.19 110 SER A CA 1
ATOM 855 C C . SER A 1 110 ? 9.662 16.891 13.054 1.00 38.19 110 SER A C 1
ATOM 857 O O . SER A 1 110 ? 10.145 17.215 11.972 1.00 38.19 110 SER A O 1
ATOM 859 N N . ILE A 1 111 ? 10.294 16.045 13.879 1.00 36.75 111 ILE A N 1
ATOM 860 C CA . ILE A 1 111 ? 11.294 15.071 13.396 1.00 36.75 111 ILE A CA 1
ATOM 861 C C . ILE A 1 111 ? 10.574 13.752 13.071 1.00 36.75 111 ILE A C 1
ATOM 863 O O . ILE A 1 111 ? 11.092 12.657 13.289 1.00 36.75 111 ILE A O 1
ATOM 867 N N . VAL A 1 112 ? 9.351 13.831 12.534 1.00 39.25 112 VAL A N 1
ATOM 868 C CA . VAL A 1 112 ? 8.806 12.717 11.762 1.00 39.25 112 VAL A CA 1
ATOM 869 C C . VAL A 1 112 ? 9.640 12.709 10.493 1.00 39.25 112 VAL A C 1
ATOM 871 O O . VAL A 1 112 ? 9.415 13.495 9.575 1.00 39.25 112 VAL A O 1
ATOM 874 N N . SER A 1 113 ? 10.721 11.932 10.541 1.00 39.66 113 SER A N 1
ATOM 875 C CA . SER A 1 113 ? 11.669 11.760 9.450 1.00 39.66 113 SER A CA 1
ATOM 876 C C . SER A 1 113 ? 10.898 11.631 8.143 1.00 39.66 113 SER A C 1
ATOM 878 O O . SER A 1 113 ? 9.903 10.907 8.081 1.00 39.66 113 SER A O 1
ATOM 880 N 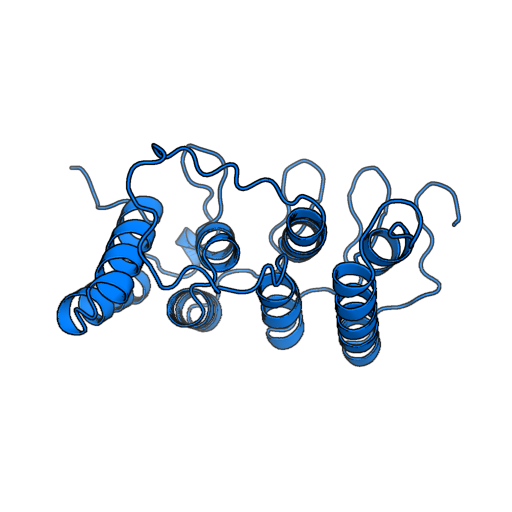N . PHE A 1 114 ? 11.352 12.348 7.118 1.00 41.66 114 PHE A N 1
ATOM 881 C CA . PHE A 1 114 ? 10.903 12.223 5.736 1.00 41.66 114 PHE A CA 1
ATOM 882 C C . PHE A 1 114 ? 11.202 10.803 5.213 1.00 41.66 114 PHE A C 1
ATOM 884 O O . PHE A 1 114 ? 12.048 10.627 4.350 1.00 41.66 114 PHE A O 1
ATOM 891 N N . GLN A 1 115 ? 10.536 9.784 5.756 1.00 50.97 115 GLN A N 1
ATOM 892 C CA . GLN A 1 115 ? 10.585 8.389 5.324 1.00 50.97 115 GLN A CA 1
ATOM 893 C C . GLN A 1 115 ? 9.642 8.243 4.136 1.00 50.97 115 GLN A C 1
ATOM 895 O O . GLN A 1 115 ? 8.628 7.559 4.257 1.00 50.97 115 GLN A O 1
ATOM 900 N N . GLY A 1 116 ? 9.871 9.003 3.064 1.00 51.91 116 GLY A N 1
ATOM 901 C CA . GLY A 1 116 ? 8.963 9.158 1.926 1.00 51.91 116 GLY A CA 1
ATOM 902 C C . GLY A 1 116 ? 8.387 7.809 1.497 1.00 51.91 116 GLY A C 1
ATOM 903 O O . GLY A 1 116 ? 9.065 7.011 0.871 1.00 51.91 116 GLY A O 1
ATOM 904 N N . ASP A 1 117 ? 7.147 7.557 1.914 1.00 61.84 117 ASP A N 1
ATOM 905 C CA . ASP A 1 117 ? 6.288 6.376 1.765 1.00 61.84 117 ASP A CA 1
ATOM 906 C C . ASP A 1 117 ? 6.903 4.962 1.627 1.00 61.84 117 ASP A C 1
ATOM 908 O O . ASP A 1 117 ? 6.204 4.025 1.231 1.00 61.84 117 ASP A O 1
ATOM 912 N N . LEU A 1 118 ? 8.134 4.746 2.116 1.00 74.19 118 LEU A N 1
ATOM 913 C CA . LEU A 1 118 ? 8.703 3.411 2.361 1.00 74.19 118 LEU A CA 1
ATOM 914 C C . LEU A 1 118 ? 7.745 2.563 3.199 1.00 74.19 118 LEU A C 1
ATOM 916 O O . LEU A 1 118 ? 7.577 1.374 2.937 1.00 74.19 118 LEU A O 1
ATOM 920 N N . PHE A 1 119 ? 7.086 3.187 4.180 1.00 83.44 119 PHE A N 1
ATOM 921 C CA . PHE A 1 119 ? 6.078 2.540 5.010 1.00 83.44 119 PHE A CA 1
ATOM 922 C C . PHE A 1 119 ? 4.961 1.918 4.165 1.00 83.44 119 PHE A C 1
ATOM 924 O O . PHE A 1 119 ? 4.691 0.729 4.303 1.00 83.44 119 PHE A O 1
ATOM 931 N N . ALA A 1 120 ? 4.346 2.692 3.265 1.00 85.06 120 ALA A N 1
ATOM 932 C CA . ALA A 1 120 ? 3.217 2.223 2.470 1.00 85.06 120 ALA A CA 1
ATOM 933 C C . ALA A 1 120 ? 3.621 1.058 1.561 1.00 85.06 120 ALA A C 1
ATOM 935 O O . ALA A 1 120 ? 2.956 0.023 1.544 1.00 85.06 120 ALA A O 1
ATOM 936 N N . ALA A 1 121 ? 4.745 1.202 0.855 1.00 86.25 121 ALA A N 1
ATOM 937 C CA . ALA A 1 121 ? 5.244 0.165 -0.038 1.00 86.25 121 ALA A CA 1
ATOM 938 C C . ALA A 1 121 ? 5.655 -1.104 0.732 1.00 86.25 121 ALA A C 1
ATOM 940 O O . ALA A 1 121 ? 5.249 -2.205 0.369 1.00 86.25 121 ALA A O 1
ATOM 941 N N . THR A 1 122 ? 6.374 -0.960 1.849 1.00 87.69 122 THR A N 1
ATOM 942 C CA . THR A 1 122 ? 6.782 -2.089 2.704 1.00 87.69 122 THR A CA 1
ATOM 943 C C . THR A 1 122 ? 5.578 -2.794 3.321 1.00 87.69 122 THR A C 1
ATOM 945 O O . THR A 1 122 ? 5.548 -4.021 3.375 1.00 87.69 122 THR A O 1
ATOM 948 N N . PHE A 1 123 ? 4.578 -2.039 3.779 1.00 89.44 123 PHE A N 1
ATOM 949 C CA . PHE A 1 123 ? 3.345 -2.592 4.327 1.00 89.44 123 PHE A CA 1
ATOM 950 C C . PHE A 1 123 ? 2.610 -3.428 3.277 1.00 89.44 123 PHE A C 1
ATOM 952 O O . PHE A 1 123 ? 2.220 -4.557 3.560 1.00 89.44 123 PHE A O 1
ATOM 959 N N . LEU A 1 124 ? 2.466 -2.911 2.056 1.00 90.62 124 LEU A N 1
ATOM 960 C CA . LEU A 1 124 ? 1.815 -3.626 0.959 1.00 90.62 124 LEU A CA 1
ATOM 961 C C . LEU A 1 124 ? 2.573 -4.904 0.581 1.00 90.62 124 LEU A C 1
ATOM 963 O O . LEU A 1 124 ? 1.959 -5.961 0.475 1.00 90.62 124 LEU A O 1
ATOM 967 N N . ILE A 1 125 ? 3.904 -4.837 0.461 1.00 89.75 125 ILE A N 1
ATOM 968 C CA . ILE A 1 125 ? 4.750 -6.008 0.173 1.00 89.75 125 ILE A CA 1
ATOM 969 C C . ILE A 1 125 ? 4.577 -7.082 1.255 1.00 89.75 125 ILE A C 1
ATOM 971 O O . ILE A 1 125 ? 4.339 -8.247 0.944 1.00 89.75 125 ILE A O 1
ATOM 975 N N . LYS A 1 126 ? 4.629 -6.692 2.536 1.00 90.12 126 LYS A N 1
ATOM 976 C CA . LYS A 1 126 ? 4.426 -7.611 3.669 1.00 90.12 126 LYS A CA 1
ATOM 977 C C . LYS A 1 126 ? 3.037 -8.250 3.681 1.00 90.12 126 LYS A C 1
ATOM 979 O O . LYS A 1 126 ? 2.897 -9.371 4.156 1.00 90.12 126 LYS A O 1
ATOM 9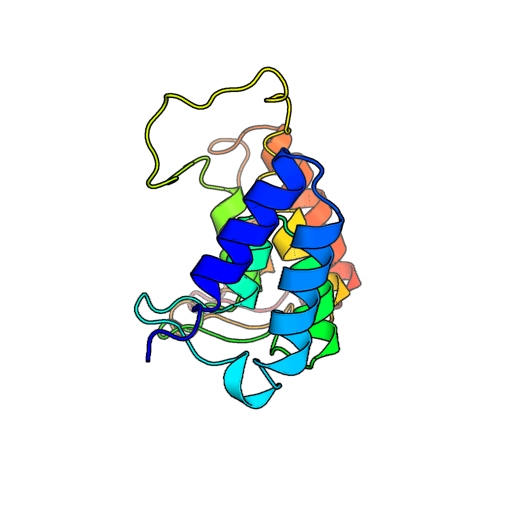84 N N . ASN A 1 127 ? 2.032 -7.547 3.165 1.00 90.06 127 ASN A N 1
ATOM 985 C CA . ASN A 1 127 ? 0.654 -8.023 3.079 1.00 90.06 127 ASN A CA 1
ATOM 986 C C . ASN A 1 127 ? 0.328 -8.701 1.734 1.00 90.06 127 ASN A C 1
ATOM 988 O O . ASN A 1 127 ? -0.843 -8.898 1.420 1.00 90.06 127 ASN A O 1
ATOM 992 N N . GLY A 1 128 ? 1.347 -9.103 0.965 1.00 87.25 128 GLY A N 1
ATOM 993 C CA . GLY A 1 128 ? 1.179 -9.956 -0.212 1.00 87.25 128 GLY A CA 1
ATOM 994 C C . GLY A 1 128 ? 0.761 -9.226 -1.485 1.00 87.25 128 GLY A C 1
ATOM 995 O O . GLY A 1 128 ? 0.224 -9.870 -2.381 1.00 87.25 128 GLY A O 1
ATOM 996 N N . ALA A 1 129 ? 1.005 -7.917 -1.579 1.00 90.31 129 ALA A N 1
ATOM 997 C CA . ALA A 1 129 ? 0.756 -7.175 -2.810 1.00 90.31 129 ALA A CA 1
ATOM 998 C C . ALA A 1 129 ? 1.536 -7.762 -4.000 1.00 90.31 129 ALA A C 1
ATOM 1000 O O . ALA A 1 129 ? 2.680 -8.211 -3.871 1.00 90.31 129 ALA A O 1
ATOM 1001 N N . LEU A 1 130 ? 0.937 -7.701 -5.185 1.00 89.75 130 LEU A N 1
ATOM 1002 C CA . LEU A 1 130 ? 1.504 -8.151 -6.449 1.00 89.75 130 LEU A CA 1
ATOM 1003 C C . LEU A 1 130 ? 2.693 -7.269 -6.851 1.00 89.75 130 LEU A C 1
ATOM 1005 O O . LEU A 1 130 ? 2.565 -6.261 -7.548 1.00 89.75 130 LEU A O 1
ATOM 1009 N N . VAL A 1 131 ? 3.892 -7.701 -6.463 1.00 90.25 131 VAL A N 1
ATOM 1010 C CA . VAL A 1 131 ? 5.161 -7.000 -6.733 1.00 90.25 131 VAL A CA 1
ATOM 1011 C C . VAL A 1 131 ? 5.562 -6.953 -8.211 1.00 90.25 131 VAL A C 1
ATOM 1013 O O . VAL A 1 131 ? 6.433 -6.175 -8.587 1.00 90.25 131 VAL A O 1
ATOM 1016 N N . ASN A 1 132 ? 4.909 -7.760 -9.048 1.00 89.75 132 ASN A N 1
ATOM 1017 C CA . ASN A 1 132 ? 5.099 -7.814 -10.500 1.00 89.75 132 ASN A CA 1
ATOM 1018 C C . ASN A 1 132 ? 3.930 -7.190 -11.278 1.00 89.75 132 ASN A C 1
ATOM 1020 O O . ASN A 1 132 ? 3.871 -7.323 -12.500 1.00 89.75 132 ASN A O 1
ATOM 1024 N N . ALA A 1 133 ? 2.979 -6.539 -10.595 1.00 88.19 133 ALA A N 1
ATOM 1025 C CA . ALA A 1 133 ? 1.897 -5.831 -11.268 1.00 88.19 133 ALA A CA 1
ATOM 1026 C C . ALA A 1 133 ? 2.483 -4.771 -12.209 1.00 88.19 133 ALA A C 1
ATOM 1028 O O . ALA A 1 133 ? 3.369 -4.023 -11.811 1.00 88.19 133 ALA A O 1
ATOM 1029 N N . ALA A 1 134 ? 1.994 -4.710 -13.443 1.00 87.12 134 ALA A N 1
ATOM 1030 C CA . ALA A 1 134 ? 2.451 -3.751 -14.439 1.00 87.12 134 ALA A CA 1
ATOM 1031 C C . ALA A 1 134 ? 1.354 -2.720 -14.714 1.00 87.12 134 ALA A C 1
ATOM 1033 O O . ALA A 1 134 ? 0.179 -3.072 -14.851 1.00 87.12 134 ALA A O 1
ATOM 1034 N N . THR A 1 135 ? 1.734 -1.448 -14.816 1.00 86.56 135 THR A N 1
ATOM 1035 C CA . THR A 1 135 ? 0.803 -0.380 -15.212 1.00 86.56 135 THR A CA 1
ATOM 1036 C C . THR A 1 135 ? 0.262 -0.608 -16.627 1.00 86.56 135 THR A C 1
ATOM 1038 O O . THR A 1 135 ? 0.958 -1.127 -17.499 1.00 86.56 135 THR A O 1
ATOM 1041 N N . LEU A 1 136 ? -0.977 -0.184 -16.894 1.00 81.00 136 LEU A N 1
ATOM 1042 C CA . LEU A 1 136 ? -1.643 -0.479 -18.169 1.00 81.00 136 LEU A CA 1
ATOM 1043 C C . LEU A 1 136 ? -0.967 0.216 -19.363 1.00 81.00 136 LEU A C 1
ATOM 1045 O O . LEU A 1 136 ? -0.930 -0.331 -20.460 1.00 81.00 136 LEU A O 1
ATOM 1049 N N . GLY A 1 137 ? -0.450 1.430 -19.152 1.00 78.12 137 G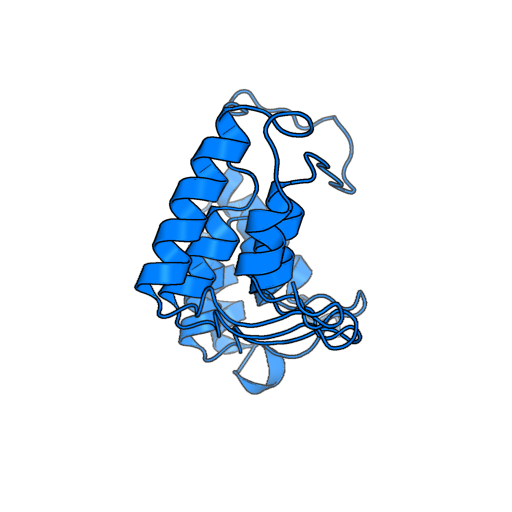LY A N 1
ATOM 1050 C CA . GLY A 1 137 ? 0.163 2.232 -20.211 1.00 78.12 137 GLY A CA 1
ATOM 1051 C C . GLY A 1 137 ? 1.620 1.864 -20.475 1.00 78.12 137 GLY A C 1
ATOM 1052 O O . GLY A 1 137 ? 1.966 1.408 -21.560 1.00 78.12 137 GLY A O 1
ATOM 1053 N N . ALA A 1 138 ? 2.484 2.097 -19.487 1.00 80.44 138 ALA A N 1
ATOM 1054 C CA . ALA A 1 138 ? 3.924 1.952 -19.663 1.00 80.44 138 ALA A CA 1
ATOM 1055 C C . ALA A 1 138 ? 4.425 0.517 -19.433 1.00 80.44 138 ALA A C 1
ATOM 1057 O O . ALA A 1 138 ? 5.586 0.250 -19.729 1.00 80.44 138 ALA A O 1
ATOM 1058 N N . GLN A 1 139 ? 3.578 -0.390 -18.925 1.00 85.75 139 GLN A N 1
ATOM 1059 C CA . GLN A 1 139 ? 3.974 -1.713 -18.422 1.00 85.75 139 GLN A CA 1
ATOM 1060 C C . GLN A 1 139 ? 5.088 -1.642 -17.368 1.00 85.75 139 GLN A C 1
ATOM 1062 O O . GLN A 1 139 ? 5.842 -2.587 -17.162 1.00 85.75 139 GLN A O 1
ATOM 1067 N N . GLU A 1 140 ? 5.180 -0.509 -16.673 1.00 85.19 140 GLU A N 1
ATOM 1068 C CA . GLU A 1 140 ? 6.131 -0.326 -15.585 1.00 85.19 140 GLU A CA 1
ATOM 1069 C C . GLU A 1 140 ? 5.665 -1.137 -14.380 1.00 85.19 140 GLU A C 1
ATOM 1071 O O . GLU A 1 140 ? 4.518 -1.006 -13.954 1.00 85.19 140 GLU A O 1
ATOM 1076 N N . THR A 1 141 ? 6.570 -1.963 -13.862 1.00 89.56 141 THR A N 1
ATOM 1077 C CA . THR A 1 141 ? 6.427 -2.686 -12.592 1.00 89.56 141 THR A CA 1
ATOM 1078 C C . THR A 1 141 ? 6.969 -1.840 -11.430 1.00 89.56 141 THR A C 1
ATOM 1080 O O . THR A 1 141 ? 7.706 -0.873 -11.663 1.00 89.56 141 THR A O 1
ATOM 1083 N N . PRO A 1 142 ? 6.709 -2.216 -10.164 1.00 88.06 142 PRO A N 1
ATOM 1084 C CA . PRO A 1 142 ? 7.338 -1.589 -9.004 1.00 88.06 142 PRO A CA 1
ATOM 1085 C C . PRO A 1 142 ? 8.866 -1.464 -9.118 1.00 88.06 142 PRO A C 1
ATOM 1087 O O . PRO A 1 142 ? 9.415 -0.415 -8.785 1.00 88.06 142 PRO A O 1
ATOM 1090 N N . LEU A 1 143 ? 9.556 -2.479 -9.657 1.00 88.19 143 LEU A N 1
ATOM 1091 C CA . LEU A 1 143 ? 11.007 -2.426 -9.873 1.00 88.19 143 LEU A CA 1
ATOM 1092 C C . LEU A 1 143 ? 11.418 -1.375 -10.914 1.00 88.19 143 LEU A C 1
ATOM 1094 O O . LEU A 1 143 ? 12.417 -0.690 -10.702 1.00 88.19 143 LEU A O 1
ATOM 1098 N N . HIS A 1 144 ? 10.645 -1.184 -11.988 1.00 86.12 144 HIS A N 1
ATOM 1099 C CA . HIS A 1 144 ? 10.913 -0.122 -12.967 1.00 86.12 144 HIS A CA 1
ATOM 1100 C C . HIS A 1 144 ? 10.828 1.267 -12.332 1.00 86.12 144 HIS A C 1
ATOM 1102 O O . HIS A 1 144 ? 11.668 2.129 -12.604 1.00 86.12 144 HIS A O 1
ATOM 1108 N N . LEU A 1 145 ? 9.838 1.481 -11.456 1.00 84.31 145 LEU A N 1
ATOM 1109 C CA . LEU A 1 145 ? 9.696 2.744 -10.737 1.00 84.31 145 LEU A CA 1
ATOM 1110 C C . LEU A 1 145 ? 10.910 3.004 -9.854 1.00 84.31 145 LEU A C 1
ATOM 1112 O O . LEU A 1 145 ? 11.489 4.082 -9.951 1.00 84.31 145 LEU A O 1
ATOM 1116 N N . VAL A 1 146 ? 11.332 2.026 -9.051 1.00 85.06 146 VAL A N 1
ATOM 1117 C CA . VAL A 1 146 ? 12.494 2.171 -8.160 1.00 85.06 146 VAL A CA 1
ATOM 1118 C C . VAL A 1 146 ? 13.792 2.367 -8.954 1.00 85.06 146 VAL A C 1
ATOM 1120 O O . VAL A 1 146 ? 14.601 3.227 -8.610 1.00 85.06 146 VAL A O 1
ATOM 1123 N N . ALA A 1 147 ? 13.961 1.666 -10.077 1.00 85.94 147 ALA A N 1
ATOM 1124 C CA . ALA A 1 147 ? 15.114 1.822 -10.965 1.00 85.94 147 ALA A CA 1
ATOM 1125 C C . ALA A 1 147 ? 15.175 3.193 -11.668 1.00 85.94 147 ALA A C 1
ATOM 1127 O O . ALA A 1 147 ? 16.243 3.619 -12.110 1.00 85.94 147 ALA A O 1
ATOM 1128 N N . SER A 1 148 ? 14.052 3.912 -11.772 1.00 83.44 148 SER A N 1
ATOM 1129 C CA . SER A 1 148 ? 14.026 5.262 -12.352 1.00 83.44 148 SER A CA 1
ATOM 1130 C C . SER A 1 148 ? 14.686 6.327 -11.455 1.00 83.44 148 SER A C 1
ATOM 1132 O O . SER A 1 148 ? 15.087 7.397 -11.941 1.00 83.44 148 SER A O 1
ATOM 1134 N N . TYR A 1 149 ? 14.852 6.031 -10.159 1.00 80.88 149 TYR A N 1
ATOM 1135 C CA . TYR A 1 149 ? 15.506 6.914 -9.199 1.00 80.88 149 TYR A CA 1
ATOM 1136 C C . TYR A 1 149 ? 17.018 6.923 -9.408 1.00 80.88 149 TYR A C 1
ATOM 1138 O O . TYR A 1 149 ? 17.662 5.908 -9.658 1.00 80.88 149 TYR A O 1
ATOM 1146 N N . ASN A 1 150 ? 17.613 8.105 -9.289 1.00 82.44 150 ASN A N 1
ATOM 1147 C CA . ASN A 1 150 ? 19.050 8.290 -9.427 1.00 82.44 150 ASN A CA 1
ATOM 1148 C C . ASN A 1 150 ? 19.580 9.368 -8.476 1.00 82.44 150 ASN A C 1
ATOM 1150 O O . ASN A 1 150 ? 18.886 10.328 -8.132 1.00 82.44 150 ASN A O 1
ATOM 1154 N N . SER A 1 151 ? 20.863 9.256 -8.141 1.00 81.25 151 SER A N 1
ATOM 1155 C CA . SER A 1 151 ? 21.570 10.165 -7.231 1.00 81.25 151 SER A CA 1
ATOM 1156 C C . SER A 1 151 ? 21.701 11.605 -7.739 1.00 81.25 151 SER A C 1
ATOM 1158 O O . SER A 1 151 ? 22.063 12.488 -6.969 1.00 81.25 151 SER A O 1
ATOM 1160 N N . LYS A 1 152 ? 21.418 11.868 -9.024 1.00 82.62 152 LYS A N 1
ATOM 1161 C CA . LYS A 1 152 ? 21.435 13.230 -9.584 1.00 82.62 152 LYS A CA 1
ATOM 1162 C C . LYS A 1 152 ? 20.140 13.988 -9.295 1.00 82.62 152 LYS A C 1
ATOM 1164 O O . LYS A 1 152 ? 20.161 15.212 -9.250 1.00 82.62 152 LYS A O 1
ATOM 1169 N N . LYS A 1 153 ? 19.019 13.274 -9.146 1.00 78.81 153 LYS A N 1
ATOM 1170 C CA . LYS A 1 153 ? 17.685 13.849 -8.909 1.00 78.81 153 LYS A CA 1
ATOM 1171 C C . LYS A 1 153 ? 17.215 13.714 -7.461 1.00 78.81 153 LYS A C 1
ATOM 1173 O O . LYS A 1 153 ? 16.370 14.497 -7.039 1.00 78.81 153 LYS A O 1
ATOM 1178 N N . HIS A 1 154 ? 17.743 12.746 -6.713 1.00 75.88 154 HIS A N 1
ATOM 1179 C CA . HIS A 1 154 ? 17.278 12.415 -5.366 1.00 75.88 154 HIS A CA 1
ATOM 1180 C C . HIS A 1 154 ? 18.425 12.424 -4.353 1.00 75.88 154 HIS A C 1
ATOM 1182 O O . HIS A 1 154 ? 19.583 12.192 -4.699 1.00 75.88 154 HIS A O 1
ATOM 1188 N N . SER A 1 155 ? 18.094 12.701 -3.090 1.00 80.69 155 SER A N 1
ATOM 1189 C CA . SER A 1 155 ? 19.066 12.727 -1.996 1.00 80.69 155 SER A CA 1
ATOM 1190 C C . SER A 1 155 ? 19.592 11.324 -1.673 1.00 80.69 155 SER A C 1
ATOM 1192 O O . SER A 1 155 ? 18.948 10.314 -1.959 1.00 80.69 155 SER A O 1
ATOM 1194 N N . ALA A 1 156 ? 20.752 11.253 -1.014 1.00 80.19 156 ALA A N 1
ATOM 1195 C CA . ALA A 1 156 ? 21.328 9.983 -0.569 1.00 80.19 156 ALA A CA 1
ATOM 1196 C C . ALA A 1 156 ? 20.393 9.197 0.374 1.00 80.19 156 ALA A C 1
ATOM 1198 O O . ALA A 1 156 ? 20.382 7.970 0.330 1.00 80.19 156 ALA A O 1
ATOM 1199 N N . ALA A 1 157 ? 19.580 9.894 1.178 1.00 77.38 157 ALA A N 1
ATOM 1200 C CA . ALA A 1 157 ? 18.583 9.271 2.047 1.00 77.38 157 ALA A CA 1
ATOM 1201 C C . ALA A 1 157 ? 17.514 8.524 1.233 1.00 77.38 157 ALA A C 1
ATOM 1203 O O . ALA A 1 157 ? 17.313 7.333 1.448 1.00 77.38 157 ALA A O 1
ATOM 1204 N N . VAL A 1 158 ? 16.925 9.181 0.225 1.00 76.94 158 VAL A N 1
ATOM 1205 C CA . VAL A 1 158 ? 15.938 8.554 -0.672 1.00 76.94 158 VAL A CA 1
ATOM 1206 C C . VAL A 1 158 ? 16.560 7.378 -1.423 1.00 76.94 158 VAL A C 1
ATOM 1208 O O . VAL A 1 158 ? 15.947 6.325 -1.531 1.00 76.94 158 VAL A O 1
ATOM 1211 N N . MET A 1 159 ? 17.801 7.508 -1.901 1.00 80.31 159 MET A N 1
ATOM 1212 C CA . MET A 1 159 ? 18.484 6.402 -2.586 1.00 80.31 159 MET A CA 1
ATOM 1213 C C . MET A 1 159 ? 18.716 5.186 -1.672 1.00 80.31 159 MET A C 1
ATOM 1215 O O . MET A 1 159 ? 18.606 4.054 -2.136 1.00 80.31 159 MET A O 1
ATOM 1219 N N . SER A 1 160 ? 19.006 5.405 -0.385 1.00 82.88 160 SER A N 1
ATOM 1220 C CA . SER A 1 160 ? 19.131 4.331 0.613 1.00 82.88 160 SER A CA 1
ATOM 1221 C C . SER A 1 160 ? 17.794 3.620 0.854 1.00 82.88 160 SER A C 1
ATOM 1223 O O . SER A 1 160 ? 17.732 2.393 0.875 1.00 82.88 160 SER A O 1
ATOM 1225 N N . GLU A 1 161 ? 16.702 4.378 0.963 1.00 79.94 161 GLU A N 1
ATOM 1226 C CA . GLU A 1 161 ? 15.349 3.825 1.114 1.00 79.94 161 GLU A CA 1
ATOM 1227 C C . GLU A 1 161 ? 14.915 3.029 -0.122 1.00 79.94 161 GLU A C 1
ATOM 1229 O O . GLU A 1 161 ? 14.387 1.926 0.001 1.00 79.94 161 GLU A O 1
ATOM 1234 N N . MET A 1 162 ? 15.204 3.542 -1.320 1.00 83.81 162 MET A N 1
ATOM 1235 C CA . MET A 1 162 ? 14.938 2.839 -2.576 1.00 83.81 162 MET A CA 1
ATOM 1236 C C . MET A 1 162 ? 15.727 1.529 -2.674 1.00 83.81 162 MET A C 1
ATOM 1238 O O . MET A 1 162 ? 15.207 0.541 -3.193 1.00 83.81 162 MET A O 1
ATOM 1242 N N . ALA A 1 163 ? 16.946 1.472 -2.129 1.00 87.06 163 ALA A N 1
ATOM 1243 C CA . ALA A 1 163 ? 17.709 0.229 -2.046 1.00 87.06 163 ALA A CA 1
ATOM 1244 C C . ALA A 1 163 ? 17.038 -0.796 -1.112 1.00 87.06 163 ALA A C 1
ATOM 1246 O O . ALA A 1 163 ? 16.867 -1.948 -1.505 1.00 87.06 163 ALA A O 1
ATOM 1247 N N . GLN A 1 164 ? 16.583 -0.373 0.074 1.00 86.31 164 GLN A N 1
ATOM 1248 C CA . GLN A 1 164 ? 15.849 -1.244 1.008 1.00 86.31 164 GLN A CA 1
ATOM 1249 C C . GLN A 1 164 ? 14.537 -1.753 0.404 1.00 86.31 164 GLN A C 1
ATOM 1251 O O . GLN A 1 164 ? 14.188 -2.925 0.528 1.00 86.31 164 GLN A O 1
ATOM 1256 N N . LEU A 1 165 ? 13.814 -0.880 -0.292 1.00 85.94 165 LEU A N 1
ATOM 1257 C CA . LEU A 1 165 ? 12.590 -1.251 -0.981 1.00 85.94 165 LEU A CA 1
ATOM 1258 C C . LEU A 1 165 ? 12.858 -2.234 -2.130 1.00 85.94 165 LEU A C 1
ATOM 1260 O O . LEU A 1 165 ? 12.098 -3.182 -2.311 1.00 85.94 165 LEU A O 1
ATOM 1264 N N . THR A 1 166 ? 13.941 -2.034 -2.887 1.00 89.75 166 THR A N 1
ATOM 1265 C CA . THR A 1 166 ? 14.374 -2.971 -3.938 1.00 89.75 166 THR A CA 1
ATOM 1266 C C . THR A 1 166 ? 14.628 -4.353 -3.350 1.00 89.75 166 THR A C 1
ATOM 1268 O O . THR A 1 166 ? 14.161 -5.349 -3.896 1.00 89.75 166 THR A O 1
ATOM 1271 N N . GLU A 1 167 ? 15.325 -4.419 -2.215 1.00 89.94 167 GLU A N 1
ATOM 1272 C CA . GLU A 1 167 ? 15.566 -5.673 -1.507 1.00 89.94 167 GLU A CA 1
ATOM 1273 C C . GLU A 1 167 ? 14.250 -6.342 -1.086 1.00 89.94 167 GLU A C 1
ATOM 1275 O O . GLU A 1 167 ? 14.049 -7.521 -1.376 1.00 89.94 167 GLU A O 1
ATOM 1280 N N . ALA A 1 168 ? 13.320 -5.589 -0.490 1.00 89.25 168 ALA A N 1
ATOM 1281 C CA . ALA A 1 168 ? 12.013 -6.109 -0.092 1.00 89.25 168 ALA A CA 1
ATOM 1282 C C . ALA A 1 168 ? 11.200 -6.642 -1.286 1.00 89.25 168 ALA A C 1
ATOM 1284 O O . ALA A 1 168 ? 10.588 -7.705 -1.192 1.00 89.25 168 ALA A O 1
ATOM 1285 N N . LEU A 1 169 ? 11.218 -5.940 -2.424 1.00 89.19 169 LEU A N 1
ATOM 1286 C CA . LEU A 1 169 ? 10.558 -6.379 -3.656 1.00 89.19 169 LEU A CA 1
ATOM 1287 C C . LEU A 1 169 ? 11.158 -7.691 -4.176 1.00 89.19 169 LEU A C 1
ATOM 1289 O O . LEU A 1 169 ? 10.417 -8.619 -4.496 1.00 89.19 169 LEU A O 1
ATOM 1293 N N . LEU A 1 170 ? 12.488 -7.794 -4.235 1.00 90.88 170 LEU A N 1
ATOM 1294 C CA . LEU A 1 170 ? 13.175 -9.004 -4.696 1.00 90.88 170 LEU A CA 1
ATOM 1295 C C . LEU A 1 170 ? 12.916 -10.194 -3.765 1.00 90.88 170 LEU A C 1
ATOM 1297 O O . LEU A 1 170 ? 12.628 -11.290 -4.242 1.00 90.88 170 LEU A O 1
ATOM 1301 N N . GLN A 1 171 ? 12.952 -9.978 -2.446 1.00 91.56 171 GLN A N 1
ATOM 1302 C CA . GLN A 1 171 ? 12.611 -11.004 -1.453 1.00 91.56 171 GLN A CA 1
ATOM 1303 C C . GLN A 1 171 ? 11.157 -11.477 -1.586 1.00 91.56 171 GLN A C 1
ATOM 1305 O O . GLN A 1 171 ? 10.871 -12.654 -1.378 1.00 91.56 171 GLN A O 1
ATOM 1310 N N . ALA A 1 172 ? 10.250 -10.584 -1.984 1.00 90.31 172 ALA A N 1
ATOM 1311 C CA . ALA A 1 172 ? 8.854 -10.901 -2.271 1.00 90.31 172 ALA A CA 1
ATOM 1312 C C . ALA A 1 172 ? 8.623 -11.523 -3.665 1.00 90.31 172 ALA A C 1
ATOM 1314 O O . ALA A 1 172 ? 7.478 -11.765 -4.046 1.00 90.31 172 ALA A O 1
ATOM 1315 N N . GLY A 1 173 ? 9.684 -11.812 -4.430 1.00 91.56 173 GLY A N 1
ATOM 1316 C CA . GLY A 1 173 ? 9.594 -12.487 -5.727 1.00 91.56 173 GLY A CA 1
ATOM 1317 C C . GLY A 1 173 ? 9.399 -11.552 -6.923 1.00 91.56 173 GLY A C 1
ATOM 1318 O O . GLY A 1 173 ? 8.891 -11.980 -7.966 1.00 91.56 173 GLY A O 1
ATOM 1319 N N . ALA A 1 174 ? 9.783 -10.279 -6.805 1.00 91.81 174 ALA A N 1
ATOM 1320 C CA . ALA A 1 174 ? 9.800 -9.378 -7.950 1.00 91.81 174 ALA A CA 1
ATOM 1321 C C . ALA A 1 174 ? 10.806 -9.864 -9.005 1.00 91.81 174 ALA A C 1
ATOM 1323 O O . ALA A 1 174 ? 11.943 -10.212 -8.686 1.00 91.81 174 ALA A O 1
ATOM 1324 N N . ASN A 1 175 ? 10.390 -9.894 -10.269 1.00 91.12 175 ASN A N 1
ATOM 1325 C CA . ASN A 1 175 ? 11.213 -10.350 -11.380 1.00 91.12 175 ASN A CA 1
ATOM 1326 C C . ASN A 1 175 ? 11.940 -9.152 -12.021 1.00 91.12 175 ASN A C 1
ATOM 1328 O O . ASN A 1 175 ? 11.294 -8.353 -12.705 1.00 91.12 175 ASN A O 1
ATOM 1332 N N . PRO A 1 176 ? 13.273 -9.030 -11.863 1.00 89.06 176 PRO A N 1
ATOM 1333 C CA . PRO A 1 176 ? 14.038 -7.911 -12.413 1.00 89.06 176 PRO A CA 1
ATOM 1334 C C . PRO A 1 176 ? 14.181 -7.953 -13.939 1.00 89.06 176 PRO A C 1
ATOM 1336 O O . PRO A 1 176 ? 14.628 -6.974 -14.520 1.00 89.06 176 PRO A O 1
ATOM 1339 N N . ASN A 1 177 ? 13.811 -9.063 -14.585 1.00 90.31 177 ASN A N 1
ATOM 1340 C CA . ASN A 1 177 ? 13.880 -9.220 -16.039 1.00 90.31 177 ASN A CA 1
ATOM 1341 C C . ASN A 1 177 ? 12.546 -8.917 -16.738 1.00 90.31 177 ASN A C 1
ATOM 1343 O O . ASN A 1 177 ? 12.417 -9.171 -17.935 1.00 90.31 177 ASN A O 1
ATOM 1347 N N . MET A 1 178 ? 11.522 -8.463 -16.005 1.00 88.00 178 MET A N 1
ATOM 1348 C CA . MET A 1 178 ? 10.293 -8.004 -16.648 1.00 88.00 178 MET A CA 1
ATOM 1349 C C . MET A 1 178 ? 10.583 -6.746 -17.440 1.00 88.00 178 MET A C 1
ATOM 1351 O O . MET A 1 178 ? 11.172 -5.824 -16.893 1.00 88.00 178 MET A O 1
ATOM 1355 N N . GLN A 1 179 ? 10.127 -6.727 -18.687 1.00 87.12 179 GLN A N 1
ATOM 1356 C CA . GLN A 1 179 ? 10.327 -5.594 -19.570 1.00 87.12 179 GLN A CA 1
ATOM 1357 C C . GLN A 1 179 ? 9.129 -4.656 -19.553 1.00 87.12 179 GLN A C 1
ATOM 1359 O O . GLN A 1 179 ? 7.980 -5.108 -19.548 1.00 87.12 179 GLN A O 1
ATOM 1364 N N . ASP A 1 180 ? 9.404 -3.356 -19.586 1.00 87.12 180 ASP A N 1
ATOM 1365 C CA . ASP A 1 180 ? 8.377 -2.345 -19.820 1.00 87.12 180 ASP A CA 1
ATOM 1366 C C . ASP A 1 180 ? 7.967 -2.276 -21.305 1.00 87.12 180 ASP A C 1
ATOM 1368 O O . ASP A 1 180 ? 8.509 -2.954 -22.181 1.00 87.12 180 ASP A O 1
ATOM 1372 N N . SER A 1 181 ? 7.029 -1.383 -21.623 1.00 85.44 181 SER A N 1
ATOM 1373 C CA . SER A 1 181 ? 6.559 -1.133 -22.997 1.00 85.44 181 SER A CA 1
ATOM 1374 C C . SER A 1 181 ? 7.656 -0.681 -23.977 1.00 85.44 181 SER A C 1
ATOM 1376 O O . SER A 1 181 ? 7.426 -0.647 -25.186 1.00 85.44 181 SER A O 1
ATOM 1378 N N . LYS A 1 182 ? 8.844 -0.317 -23.481 1.00 83.62 182 LYS A N 1
ATOM 1379 C CA . LYS A 1 182 ? 10.018 0.076 -24.269 1.00 83.62 182 LYS A CA 1
ATOM 1380 C C . LYS A 1 182 ? 11.067 -1.038 -24.347 1.00 83.62 182 LYS A C 1
ATOM 1382 O O . LYS A 1 182 ? 12.112 -0.816 -24.958 1.00 83.62 182 LYS A O 1
ATOM 1387 N N . GLY A 1 183 ? 10.807 -2.207 -23.761 1.00 76.81 183 GLY A N 1
ATOM 1388 C CA . GLY A 1 183 ? 11.737 -3.335 -23.729 1.00 76.81 183 GLY A CA 1
ATOM 1389 C C . GLY A 1 183 ? 12.904 -3.156 -22.753 1.00 76.81 183 GLY A C 1
ATOM 1390 O O . GLY A 1 183 ? 13.911 -3.851 -22.911 1.00 76.81 183 GLY A O 1
ATOM 1391 N N . ARG A 1 184 ? 12.815 -2.193 -21.824 1.00 66.44 184 ARG A N 1
ATOM 1392 C CA . ARG A 1 184 ? 13.853 -1.931 -20.813 1.00 66.44 184 ARG A CA 1
ATOM 1393 C C . ARG A 1 184 ? 13.793 -2.922 -19.672 1.00 66.44 184 ARG A C 1
ATOM 1395 O O . ARG A 1 184 ? 12.671 -3.389 -19.405 1.00 66.44 184 ARG A O 1
#

Foldseek 3Di:
DDDCDLLNLLVQLLVCVVVVPVVSVVVSLCCCLPVCAQVNQLDADPVRDGSLLSCLVSLVLSNNVSSVVRPRDQQDADPQQQGQLNVLLVQLLDPDPPPPDDPPDPDPPPPPPSLRSLSSNLSSLVSLYDQCRATPPFRDGSLNSLVVDDVVRDPPSSVVSSVVSNVSSVVSPHDPCDATPVRD

InterPro domains:
  IPR002110 Ankyrin repeat [PF00023] (140-180)
  IPR002110 Ankyrin repeat [PF13637] (55-93)
  IPR002110 Ankyrin repeat [PS50088] (138-181)
  IPR002110 Ankyrin repeat [SM00248] (47-76)
  IPR002110 Ankyrin repeat [SM00248] (80-133)
  IPR002110 Ankyrin repeat [SM00248] (138-178)
  IPR036770 Ankyrin repeat-containing domain superfamily [G3DSA:1.25.40.20] (4-90)
  IPR036770 Ankyrin repeat-containing domain superfamily [G3DSA:1.25.40.20] (110-184)
  IPR036770 Ankyrin repeat-containing domain superfamily [SSF48403] (40-184)

pLDDT: mean 77.0, std 15.42, range [35.12, 91.81]

Radius of gyration: 17.23 Å; chains: 1; bounding box: 50×39×48 Å

Sequence (184 aa):
MSLVNVRNCIRFYQTAEELNASTLMNYCAEIIASHWLPGKLNELDHNGDLALDLALSRRLESIATTLVNHKADVDMVDKNGWSLLHKGIQRGSTGQNSLPWPLSFVTISSIVSFQGDLFAATFLIKNGALVNAATLGAQETPLHLVASYNSKKHSAAVMSEMAQLTEALLQAGANPNMQDSKGR

Secondary structure (DSSP, 8-state):
--PPPHHHHHHHHHHHHHTT-HHHHHHHHHHHHHHS-HHHHT-B-TTS-BHHHHHHHTT-HHHHHHHHHTT--TT-B-TT--BHHHHHHHHHH-------S-S----TT------TTHHHHHHHHHTT--TT---TTT---HHHHHHT--TTTS-HHHHHHHHHHHHHHHHTT--TT---TT--

Organism: Cervus elaphus hippelaphus (NCBI:txid46360)